Protein AF-A0A8T3QHY0-F1 (afdb_monomer)

Foldseek 3Di:
DDDDDDDDDDDDDDDDDDDDDDDDDDPPDDPDPPPPPPPPPPAAEEEDDPDFDPDDDDAAWFDWFDWAADPQQFKIKTKGWDWADDDLPDLRHWHWDKGWDDDDQEIEITIGTDDDPSSVPPDPDDDHDPDIGMHMYIHGHPDRHPHFWYAYPVGAIWGNDDDPFDWDQPDAPPQKDFADWDWDPTGPQTKIKTKIFRDDDDPPDDSDAPRIKMKIKTADDDPPVVVVVVVVLVVLVWDWDWDDAPRDTWTWTARPVRQKTWTWDDDPRITMIMIDGNVHDDPVSSRVRRNSTGTDDD

Structure (mmCIF, N/CA/C/O backbone):
data_AF-A0A8T3QHY0-F1
#
_entry.id   AF-A0A8T3QHY0-F1
#
loop_
_atom_site.group_PDB
_atom_site.id
_atom_site.type_symbol
_atom_site.label_atom_id
_atom_site.label_alt_id
_atom_site.label_comp_id
_atom_site.label_asym_id
_atom_site.label_entity_id
_atom_site.label_seq_id
_atom_site.pdbx_PDB_ins_code
_atom_site.Cartn_x
_atom_site.Cartn_y
_atom_site.Cartn_z
_atom_site.occupancy
_atom_site.B_iso_or_equiv
_atom_site.auth_seq_id
_atom_site.auth_comp_id
_atom_site.auth_asym_id
_atom_site.auth_atom_id
_atom_site.pdbx_PDB_model_num
ATOM 1 N N . MET A 1 1 ? 12.527 38.164 41.831 1.00 41.81 1 MET A N 1
ATOM 2 C CA . MET A 1 1 ? 13.924 37.917 41.422 1.00 41.81 1 MET A CA 1
ATOM 3 C C . MET A 1 1 ? 13.996 38.177 39.924 1.00 41.81 1 MET A C 1
ATOM 5 O O . MET A 1 1 ? 13.407 37.430 39.161 1.00 41.81 1 MET A O 1
ATOM 9 N N . ARG A 1 2 ? 14.523 39.343 39.533 1.00 33.50 2 ARG A N 1
ATOM 10 C CA . ARG A 1 2 ? 14.579 39.838 38.148 1.00 33.50 2 ARG A CA 1
ATOM 11 C C . ARG A 1 2 ? 16.000 39.628 37.631 1.00 33.50 2 ARG A C 1
ATOM 13 O O . ARG A 1 2 ? 16.928 40.019 38.332 1.00 33.50 2 ARG A O 1
ATOM 20 N N . ILE A 1 3 ? 16.159 39.079 36.430 1.00 38.03 3 ILE A N 1
ATOM 21 C CA . ILE A 1 3 ? 17.421 39.140 35.684 1.00 38.03 3 ILE A CA 1
ATOM 22 C C . ILE A 1 3 ? 17.138 39.894 34.386 1.00 38.03 3 ILE A C 1
ATOM 24 O O . ILE A 1 3 ? 16.298 39.496 33.585 1.00 38.03 3 ILE A O 1
ATOM 28 N N . ILE A 1 4 ? 17.807 41.037 34.266 1.00 37.34 4 ILE A N 1
ATOM 29 C CA . ILE A 1 4 ? 17.879 41.924 33.107 1.00 37.34 4 ILE A CA 1
ATOM 30 C C . ILE A 1 4 ? 19.159 41.535 32.364 1.00 37.34 4 ILE A C 1
ATOM 32 O O . ILE A 1 4 ? 20.204 41.424 33.002 1.00 37.34 4 ILE A O 1
ATOM 36 N N . VAL A 1 5 ? 19.104 41.378 31.042 1.00 41.38 5 VAL A N 1
ATOM 37 C CA . VAL A 1 5 ? 20.306 41.359 30.197 1.00 41.38 5 VAL A CA 1
ATOM 38 C C . VAL A 1 5 ? 20.149 42.430 29.123 1.00 41.38 5 VAL A C 1
ATOM 40 O O . VAL A 1 5 ? 19.326 42.316 28.220 1.00 41.38 5 VAL A O 1
ATOM 43 N N . GLN A 1 6 ? 20.927 43.502 29.282 1.00 42.09 6 GLN A N 1
ATOM 44 C CA . GLN A 1 6 ? 21.217 44.516 28.272 1.00 42.09 6 GLN A CA 1
ATOM 45 C C . GLN A 1 6 ? 22.369 44.019 27.396 1.00 42.09 6 GLN A C 1
ATOM 47 O O . GLN A 1 6 ? 23.382 43.576 27.930 1.00 42.09 6 GLN A O 1
ATOM 52 N N . PHE A 1 7 ? 22.272 44.204 26.080 1.00 38.53 7 PHE A N 1
ATOM 53 C CA . PHE A 1 7 ? 23.454 44.348 25.233 1.00 38.53 7 PHE A CA 1
ATOM 54 C C . PHE A 1 7 ? 23.308 45.586 24.353 1.00 38.53 7 PHE A C 1
ATOM 56 O O . PHE A 1 7 ? 22.331 45.754 23.628 1.00 38.53 7 PHE A O 1
ATOM 63 N N . ALA A 1 8 ? 24.301 46.461 24.485 1.00 43.25 8 ALA A N 1
ATOM 64 C CA . ALA A 1 8 ? 24.520 47.666 23.712 1.00 43.25 8 ALA A CA 1
ATOM 65 C C . ALA A 1 8 ? 25.708 47.439 22.769 1.00 43.25 8 ALA A C 1
ATOM 67 O O . ALA A 1 8 ? 26.754 46.977 23.213 1.00 43.25 8 ALA A O 1
ATOM 68 N N . LEU A 1 9 ? 25.566 47.825 21.505 1.00 41.44 9 LEU A N 1
ATOM 69 C CA . LEU A 1 9 ? 26.644 48.176 20.574 1.00 41.44 9 LEU A CA 1
ATOM 70 C C . LEU A 1 9 ? 26.001 49.182 19.603 1.00 41.44 9 LEU A C 1
ATOM 72 O O . LEU A 1 9 ? 24.932 48.911 19.074 1.00 41.44 9 LEU A O 1
ATOM 76 N N . GLY A 1 10 ? 26.491 50.396 19.379 1.00 32.66 10 GLY A N 1
ATOM 77 C CA . GLY A 1 10 ? 27.865 50.881 19.436 1.00 32.66 10 GLY A CA 1
ATOM 78 C C . GLY A 1 10 ? 28.193 51.417 18.043 1.00 32.66 10 GLY A C 1
ATOM 79 O O . GLY A 1 10 ? 28.722 50.686 17.216 1.00 32.66 10 GLY A O 1
ATOM 80 N N . ALA A 1 11 ? 27.797 52.660 17.762 1.00 45.06 11 ALA A N 1
ATOM 81 C CA . ALA A 1 11 ? 28.110 53.355 16.517 1.00 45.06 11 ALA A CA 1
ATOM 82 C C . ALA A 1 11 ? 29.439 54.109 16.650 1.00 45.06 11 ALA A C 1
ATOM 84 O O . ALA A 1 11 ? 29.660 54.779 17.658 1.00 45.06 11 ALA A O 1
ATOM 85 N N . LEU A 1 12 ? 30.275 54.072 15.610 1.00 37.50 12 LEU A N 1
ATOM 86 C CA . LEU A 1 12 ? 31.264 55.114 15.337 1.00 37.50 12 LEU A CA 1
ATOM 87 C C . LEU A 1 12 ? 31.624 55.124 13.848 1.00 37.50 12 LEU A C 1
ATOM 89 O O . LEU A 1 12 ? 31.827 54.087 13.223 1.00 37.50 12 LEU A O 1
ATOM 93 N N . ALA A 1 13 ? 31.622 56.337 13.306 1.00 44.06 13 ALA A N 1
ATOM 94 C CA . ALA A 1 13 ? 31.806 56.700 11.910 1.00 44.06 13 ALA A CA 1
ATOM 95 C C . ALA A 1 13 ? 33.208 57.294 11.660 1.00 44.06 13 ALA A C 1
ATOM 97 O O . ALA A 1 13 ? 33.961 57.505 12.609 1.00 44.06 13 ALA A O 1
ATOM 98 N N . ALA A 1 14 ? 33.429 57.683 10.393 1.00 40.69 14 ALA A N 1
ATOM 99 C CA . ALA A 1 14 ? 34.522 58.486 9.810 1.00 40.69 14 ALA A CA 1
ATOM 100 C C . ALA A 1 14 ? 35.673 57.658 9.193 1.00 40.69 14 ALA A C 1
ATOM 102 O O . ALA A 1 14 ? 36.094 56.666 9.767 1.00 40.69 14 ALA A O 1
ATOM 103 N N . ALA A 1 15 ? 36.258 57.988 8.036 1.00 39.00 15 ALA A N 1
ATOM 104 C CA . ALA A 1 15 ? 36.056 59.066 7.064 1.00 39.00 15 ALA A CA 1
ATOM 105 C C . ALA A 1 15 ? 36.681 58.666 5.705 1.00 39.00 15 ALA A C 1
ATOM 107 O O . ALA A 1 15 ? 37.466 57.725 5.615 1.00 39.00 15 ALA A O 1
ATOM 108 N N . ALA A 1 16 ? 36.305 59.413 4.665 1.00 43.50 16 ALA A N 1
ATOM 109 C CA . ALA A 1 16 ? 36.733 59.333 3.266 1.00 43.50 16 ALA A CA 1
ATOM 110 C C . ALA A 1 16 ? 38.210 59.711 3.011 1.00 43.50 16 ALA A C 1
ATOM 112 O O . ALA A 1 16 ? 38.820 60.323 3.883 1.00 43.50 16 ALA A O 1
ATOM 113 N N . ILE A 1 17 ? 38.716 59.454 1.781 1.00 45.34 17 ILE A N 1
ATOM 114 C CA . ILE A 1 17 ? 39.342 60.450 0.861 1.00 45.34 17 ILE A CA 1
ATOM 115 C C . ILE A 1 17 ? 39.941 59.797 -0.428 1.00 45.34 17 ILE A C 1
ATOM 117 O O . ILE A 1 17 ? 40.816 58.946 -0.337 1.00 45.34 17 ILE A O 1
ATOM 121 N N . THR A 1 18 ? 39.463 60.279 -1.602 1.00 41.78 18 THR A N 1
ATOM 122 C CA . THR A 1 18 ? 40.097 60.492 -2.954 1.00 41.78 18 THR A CA 1
ATOM 123 C C . THR A 1 18 ? 40.795 59.354 -3.729 1.00 41.78 18 THR A C 1
ATOM 125 O O . THR A 1 18 ? 41.345 58.452 -3.129 1.00 41.78 18 THR A O 1
ATOM 128 N N . ALA A 1 19 ? 40.996 59.366 -5.058 1.00 39.19 19 ALA A N 1
ATOM 129 C CA . ALA A 1 19 ? 40.440 60.033 -6.249 1.00 39.19 19 ALA A CA 1
ATOM 130 C C . ALA A 1 19 ? 41.169 59.460 -7.502 1.00 39.19 19 ALA A C 1
ATOM 132 O O . ALA A 1 19 ? 42.376 59.260 -7.459 1.00 39.19 19 ALA A O 1
ATOM 133 N N . LEU A 1 20 ? 40.410 59.264 -8.591 1.00 43.41 20 LEU A N 1
ATOM 134 C CA . LEU A 1 20 ? 40.720 59.418 -10.035 1.00 43.41 20 LEU A CA 1
ATOM 135 C C . LEU A 1 20 ? 42.005 58.841 -10.688 1.00 43.41 20 LEU A C 1
ATOM 137 O O . LEU A 1 20 ? 43.087 59.389 -10.515 1.00 43.41 20 LEU A O 1
ATOM 141 N N . ALA A 1 21 ? 41.807 57.875 -11.606 1.00 39.72 21 ALA A N 1
ATOM 142 C CA . ALA A 1 21 ? 42.376 57.727 -12.975 1.00 39.72 21 ALA A CA 1
ATOM 143 C C . ALA A 1 21 ? 42.246 56.244 -13.407 1.00 39.72 21 ALA A C 1
ATOM 145 O O . ALA A 1 21 ? 42.527 55.371 -12.603 1.00 39.72 21 ALA A O 1
ATOM 146 N N . GLY A 1 22 ? 41.857 55.805 -14.603 1.00 34.03 22 GLY A N 1
ATOM 147 C CA . GLY A 1 22 ? 41.429 56.414 -15.852 1.00 34.03 22 GLY A CA 1
ATOM 148 C C . GLY A 1 22 ? 41.030 55.287 -16.830 1.00 34.03 22 GLY A C 1
ATOM 149 O O . GLY A 1 22 ? 41.536 54.177 -16.734 1.00 34.03 22 GLY A O 1
ATOM 150 N N . CYS A 1 23 ? 40.132 55.625 -17.756 1.00 39.09 23 CYS A N 1
ATOM 151 C CA . CYS A 1 23 ? 39.893 55.034 -19.080 1.00 39.09 23 CYS A CA 1
ATOM 152 C C . CYS A 1 23 ? 39.459 53.556 -19.261 1.00 39.09 23 CYS A C 1
ATOM 154 O O . CYS A 1 23 ? 40.154 52.610 -18.917 1.00 39.09 23 CYS A O 1
ATOM 156 N N . ALA A 1 24 ? 38.356 53.439 -20.018 1.00 42.44 24 ALA A N 1
ATOM 157 C CA . ALA A 1 24 ? 37.823 52.281 -20.744 1.00 42.44 24 ALA A CA 1
ATOM 158 C C . ALA A 1 24 ? 37.073 51.214 -19.928 1.00 42.44 24 ALA A C 1
ATOM 160 O O . ALA A 1 24 ? 37.490 50.065 -19.832 1.00 42.44 24 ALA A O 1
ATOM 161 N N . TYR A 1 25 ? 35.880 51.574 -19.443 1.00 39.00 25 TYR A N 1
ATOM 162 C CA . TYR A 1 25 ? 34.839 50.582 -19.178 1.00 39.00 25 TYR A CA 1
ATOM 163 C C . TYR A 1 25 ? 33.978 50.446 -20.437 1.00 39.00 25 TYR A C 1
ATOM 165 O O . TYR A 1 25 ? 33.116 51.278 -20.723 1.00 39.00 25 TYR A O 1
ATOM 173 N N . THR A 1 26 ? 34.254 49.414 -21.228 1.00 41.12 26 THR A N 1
ATOM 174 C CA . THR A 1 26 ? 33.289 48.845 -22.170 1.00 41.12 26 THR A CA 1
ATOM 175 C C . THR A 1 26 ? 32.001 48.593 -21.394 1.00 41.12 26 THR A C 1
ATOM 177 O O . THR A 1 26 ? 32.023 47.867 -20.401 1.00 41.12 26 THR A O 1
ATOM 180 N N . GLN A 1 27 ? 30.888 49.203 -21.807 1.00 40.62 27 GLN A N 1
ATOM 181 C CA . GLN A 1 27 ? 29.570 48.812 -21.316 1.00 40.62 27 GLN A CA 1
ATOM 182 C C . GLN A 1 27 ? 29.334 47.359 -21.737 1.00 40.62 27 GLN A C 1
ATOM 184 O O . GLN A 1 27 ? 28.867 47.086 -22.839 1.00 40.62 27 GLN A O 1
ATOM 189 N N . ALA A 1 28 ? 29.697 46.423 -20.863 1.00 40.78 28 ALA A N 1
ATOM 190 C CA . ALA A 1 28 ? 29.101 45.108 -20.873 1.00 40.78 28 ALA A CA 1
ATOM 191 C C . ALA A 1 28 ? 27.629 45.335 -20.537 1.00 40.78 28 ALA A C 1
ATOM 193 O O . ALA A 1 28 ? 27.278 45.743 -19.428 1.00 40.78 28 ALA A O 1
ATOM 194 N N . THR A 1 29 ? 26.780 45.150 -21.540 1.00 43.44 29 THR A N 1
ATOM 195 C CA . THR A 1 29 ? 25.358 44.907 -21.344 1.00 43.44 29 THR A CA 1
ATOM 196 C C . THR A 1 29 ? 25.239 43.886 -20.211 1.00 43.44 29 THR A C 1
ATOM 198 O O . THR A 1 29 ? 25.927 42.861 -20.274 1.00 43.44 29 THR A O 1
ATOM 201 N N . PRO A 1 30 ? 24.451 44.149 -19.150 1.00 43.78 30 PRO A N 1
ATOM 202 C CA . PRO A 1 30 ? 24.191 43.114 -18.164 1.00 43.78 30 PRO A CA 1
ATOM 203 C C . PRO A 1 30 ? 23.683 41.889 -18.933 1.00 43.78 30 PRO A C 1
ATOM 205 O O . PRO A 1 30 ? 22.873 42.068 -19.852 1.00 43.78 30 PRO A O 1
ATOM 208 N N . PRO A 1 31 ? 24.194 40.677 -18.650 1.00 44.12 31 PRO A N 1
ATOM 209 C CA . PRO A 1 31 ? 23.622 39.483 -19.238 1.00 44.12 31 PRO A CA 1
ATOM 210 C C . PRO A 1 31 ? 22.130 39.537 -18.933 1.00 44.12 31 PRO A C 1
ATOM 212 O O . PRO A 1 31 ? 21.734 39.637 -17.772 1.00 44.12 31 PRO A O 1
ATOM 215 N N . VAL A 1 32 ? 21.330 39.583 -20.002 1.00 41.06 32 VAL A N 1
ATOM 216 C CA . VAL A 1 32 ? 19.888 39.369 -19.945 1.00 41.06 32 VAL A CA 1
ATOM 217 C C . VAL A 1 32 ? 19.709 38.160 -19.052 1.00 41.06 32 VAL A C 1
ATOM 219 O O . VAL A 1 32 ? 20.321 37.127 -19.341 1.00 41.06 32 VAL A O 1
ATOM 222 N N . ASP A 1 33 ? 18.964 38.338 -17.957 1.00 37.69 33 ASP A N 1
ATOM 223 C CA . ASP A 1 33 ? 18.560 37.267 -17.060 1.00 37.69 33 ASP A CA 1
ATOM 224 C C . ASP A 1 33 ? 18.290 36.043 -17.921 1.00 37.69 33 ASP A C 1
ATOM 226 O O . ASP A 1 33 ? 17.357 36.027 -18.733 1.00 37.69 33 ASP A O 1
ATOM 230 N N . ALA A 1 34 ? 19.168 35.046 -17.802 1.00 45.31 34 ALA A N 1
ATOM 231 C CA . ALA A 1 34 ? 18.867 33.720 -18.276 1.00 45.31 34 ALA A CA 1
ATOM 232 C C . ALA A 1 34 ? 17.696 33.305 -17.402 1.00 45.31 34 ALA A C 1
ATOM 234 O O . ALA A 1 34 ? 17.888 32.789 -16.299 1.00 45.31 34 ALA A O 1
ATOM 235 N N . ALA A 1 35 ? 16.489 33.637 -17.875 1.00 43.78 35 ALA A N 1
ATOM 236 C CA . ALA A 1 35 ? 15.247 33.074 -17.420 1.00 43.78 35 ALA A CA 1
ATOM 237 C C . ALA A 1 35 ? 15.580 31.611 -17.218 1.00 43.78 35 ALA A C 1
ATOM 239 O O . ALA A 1 35 ? 15.947 30.913 -18.168 1.00 43.78 35 ALA A O 1
ATOM 240 N N . THR A 1 36 ? 15.624 31.206 -15.951 1.00 38.62 36 THR A N 1
ATOM 241 C CA . THR A 1 36 ? 15.835 29.822 -15.593 1.00 38.62 36 THR A CA 1
ATOM 242 C C . THR A 1 36 ? 14.593 29.164 -16.143 1.00 38.62 36 THR A C 1
ATOM 244 O O . THR A 1 36 ? 13.536 29.197 -15.521 1.00 38.62 36 THR A O 1
ATOM 247 N N . ALA A 1 37 ? 14.674 28.726 -17.397 1.00 35.59 37 ALA A N 1
ATOM 248 C CA . ALA A 1 37 ? 13.641 27.960 -18.030 1.00 35.59 37 ALA A CA 1
ATOM 249 C C . ALA A 1 37 ? 13.635 26.688 -17.202 1.00 35.59 37 ALA A C 1
ATOM 251 O O . ALA A 1 37 ? 14.469 25.800 -17.394 1.00 35.59 37 ALA A O 1
ATOM 252 N N . ILE A 1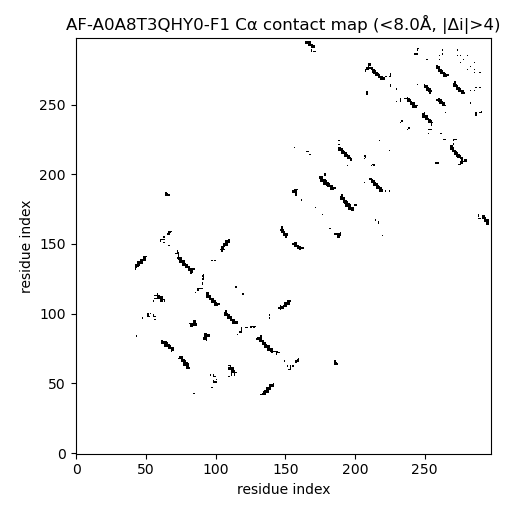 38 ? 12.757 26.665 -16.199 1.00 35.00 38 ILE A N 1
ATOM 253 C CA . ILE A 1 38 ? 12.336 25.451 -15.535 1.00 35.00 38 ILE A CA 1
ATOM 254 C C . ILE A 1 38 ? 11.739 24.651 -16.680 1.00 35.00 38 ILE A C 1
ATOM 256 O O . ILE A 1 38 ? 10.587 24.828 -17.067 1.00 35.00 38 ILE A O 1
ATOM 260 N N . THR A 1 39 ? 12.591 23.862 -17.323 1.00 39.56 39 THR A N 1
ATOM 261 C CA . THR A 1 39 ? 12.159 22.885 -18.296 1.00 39.56 39 THR A CA 1
ATOM 262 C C . THR A 1 39 ? 11.464 21.859 -17.433 1.00 39.56 39 THR A C 1
ATOM 264 O O . THR A 1 39 ? 12.116 21.026 -16.806 1.00 39.56 39 THR A O 1
ATOM 267 N N . ILE A 1 40 ? 10.148 22.007 -17.301 1.00 41.53 40 ILE A N 1
ATOM 268 C CA . ILE A 1 40 ? 9.295 20.985 -16.718 1.00 41.53 40 ILE A CA 1
ATOM 269 C C . ILE A 1 40 ? 9.424 19.807 -17.679 1.00 41.53 40 ILE A C 1
ATOM 271 O O . ILE A 1 40 ? 8.767 19.759 -18.718 1.00 41.53 40 ILE A O 1
ATOM 275 N N . ARG A 1 41 ? 10.382 18.918 -17.402 1.00 54.56 41 ARG A N 1
ATOM 276 C CA . ARG A 1 41 ? 10.541 17.683 -18.159 1.00 54.56 41 ARG A CA 1
ATOM 277 C C . ARG A 1 41 ? 9.373 16.803 -17.749 1.00 54.56 41 ARG A C 1
ATOM 279 O O . ARG A 1 41 ? 9.270 16.402 -16.593 1.00 54.56 41 ARG A O 1
ATOM 286 N N . LEU A 1 42 ? 8.448 16.631 -18.688 1.00 54.50 42 LEU A N 1
ATOM 287 C CA . LEU A 1 42 ? 7.280 15.776 -18.531 1.00 54.50 42 LEU A CA 1
ATOM 288 C C . LEU A 1 42 ? 7.736 14.365 -18.122 1.00 54.50 42 LEU A C 1
ATOM 290 O O . LEU A 1 42 ? 8.810 13.941 -18.561 1.00 54.50 42 LEU A O 1
ATOM 294 N N . PRO A 1 43 ? 6.949 13.643 -17.305 1.00 66.50 43 PRO A N 1
ATOM 295 C CA . PRO A 1 43 ? 7.245 12.251 -16.990 1.00 66.50 43 PRO A CA 1
ATOM 296 C C . PRO A 1 43 ? 7.413 11.455 -18.286 1.00 66.50 43 PRO A C 1
ATOM 298 O O . PRO A 1 43 ? 6.578 11.543 -19.195 1.00 66.50 43 PRO A O 1
ATOM 301 N N . LEU A 1 44 ? 8.511 10.704 -18.393 1.00 84.50 44 LEU A N 1
ATOM 302 C CA . LEU A 1 44 ? 8.774 9.906 -19.585 1.00 84.50 44 LEU A CA 1
ATOM 303 C C . LEU A 1 44 ? 7.791 8.735 -19.601 1.00 84.50 44 LEU A C 1
ATOM 305 O O . LEU A 1 44 ? 7.813 7.883 -18.715 1.00 84.50 44 LEU A O 1
ATOM 309 N N . THR A 1 45 ? 6.910 8.723 -20.600 1.00 92.56 45 THR A N 1
ATOM 310 C CA . THR A 1 45 ? 5.897 7.680 -20.773 1.00 92.56 45 THR A CA 1
ATOM 311 C C . THR A 1 45 ? 6.288 6.767 -21.927 1.00 92.56 45 THR A C 1
ATOM 313 O O . THR A 1 45 ? 6.524 7.249 -23.036 1.00 92.56 45 THR A O 1
ATOM 316 N N . GLN A 1 46 ? 6.362 5.460 -21.682 1.00 94.62 46 GLN A N 1
ATOM 317 C CA . GLN A 1 46 ? 6.739 4.455 -22.684 1.00 94.62 46 GLN A CA 1
ATOM 318 C C . GLN A 1 46 ? 5.822 3.229 -22.604 1.00 94.62 46 GLN A C 1
ATOM 320 O O . GLN A 1 46 ? 5.198 2.975 -21.575 1.00 94.62 46 GLN A O 1
ATOM 325 N N . ALA A 1 47 ? 5.732 2.467 -23.694 1.00 95.75 47 ALA A N 1
ATOM 326 C CA . ALA A 1 47 ? 4.935 1.245 -23.774 1.00 95.75 47 ALA A CA 1
ATOM 327 C C . ALA A 1 47 ? 5.795 0.069 -24.254 1.00 95.75 47 ALA A C 1
ATOM 329 O O . ALA A 1 47 ? 6.640 0.242 -25.132 1.00 95.75 47 ALA A O 1
ATOM 330 N N . PHE A 1 48 ? 5.571 -1.115 -23.682 1.00 96.62 48 PHE A N 1
ATOM 331 C CA . PHE A 1 48 ? 6.364 -2.324 -23.918 1.00 96.62 48 PHE A CA 1
ATOM 332 C C . PHE A 1 48 ? 5.478 -3.571 -23.981 1.00 96.62 48 PHE A C 1
ATOM 334 O O . PHE A 1 48 ? 4.362 -3.567 -23.462 1.00 96.62 48 PHE A O 1
ATOM 341 N N . GLY A 1 49 ? 6.013 -4.657 -24.545 1.00 94.19 49 GLY A N 1
ATOM 342 C CA . GLY A 1 49 ? 5.336 -5.950 -24.637 1.00 94.19 49 GLY A CA 1
ATOM 343 C C . GLY A 1 49 ? 4.503 -6.131 -25.916 1.00 94.19 49 GLY A C 1
ATOM 344 O O . GLY A 1 49 ? 4.564 -5.297 -26.823 1.00 94.19 49 GLY A O 1
ATOM 345 N N . PRO A 1 50 ? 3.734 -7.232 -26.013 1.00 93.31 50 PRO A N 1
ATOM 346 C CA . PRO A 1 50 ? 3.558 -8.258 -24.979 1.00 93.31 50 PRO A CA 1
ATOM 347 C C . PRO A 1 50 ? 4.703 -9.276 -24.900 1.00 93.31 50 PRO A C 1
ATOM 349 O O . PRO A 1 50 ? 4.750 -10.070 -23.965 1.00 93.31 50 PRO A O 1
ATOM 352 N N . ASP A 1 51 ? 5.625 -9.263 -25.860 1.00 95.00 51 ASP A N 1
ATOM 353 C CA . ASP A 1 51 ? 6.729 -10.217 -25.900 1.00 95.00 51 ASP A CA 1
ATOM 354 C C . ASP A 1 51 ? 7.870 -9.758 -24.982 1.00 95.00 51 ASP A C 1
ATOM 356 O O . ASP A 1 51 ? 8.570 -8.784 -25.268 1.00 95.00 51 ASP A O 1
ATOM 360 N N . TYR A 1 52 ? 8.056 -10.474 -23.873 1.00 94.12 52 TYR A N 1
ATOM 361 C CA . TYR A 1 52 ? 9.142 -10.252 -22.916 1.00 94.12 52 TYR A CA 1
ATOM 362 C C . TYR A 1 52 ? 10.168 -11.389 -22.987 1.00 94.12 52 TYR A C 1
ATOM 364 O O . TYR A 1 52 ? 9.801 -12.540 -23.248 1.00 94.12 52 TYR A O 1
ATOM 372 N N . PRO A 1 53 ? 11.461 -11.108 -22.746 1.00 91.81 53 PRO A N 1
ATOM 373 C CA . PRO A 1 53 ? 12.470 -12.156 -22.697 1.00 91.81 53 PRO A CA 1
ATOM 374 C C . PRO A 1 53 ? 12.229 -13.090 -21.503 1.00 91.81 53 PRO A C 1
ATOM 376 O O . PRO A 1 53 ? 11.761 -12.674 -20.446 1.00 91.81 53 PRO A O 1
ATOM 379 N N . ALA A 1 54 ? 12.598 -14.364 -21.650 1.00 90.69 54 ALA A N 1
ATOM 380 C CA . ALA A 1 54 ? 12.414 -15.369 -20.596 1.00 90.69 54 ALA A CA 1
ATOM 381 C C . ALA A 1 54 ? 13.258 -15.102 -19.335 1.00 90.69 54 ALA A C 1
ATOM 383 O O . ALA A 1 54 ? 12.952 -15.618 -18.263 1.00 90.69 54 ALA A O 1
ATOM 384 N N . VAL A 1 55 ? 14.326 -14.314 -19.469 1.00 90.88 55 VAL A N 1
ATOM 385 C CA . VAL A 1 55 ? 15.242 -13.940 -18.390 1.00 90.88 55 VAL A CA 1
ATOM 386 C C . VAL A 1 55 ? 15.245 -12.420 -18.277 1.00 90.88 55 VAL A C 1
ATOM 388 O O . VAL A 1 55 ? 15.237 -11.728 -19.298 1.00 90.88 55 VAL A O 1
ATOM 391 N N . ALA A 1 56 ? 15.248 -11.913 -17.044 1.00 88.38 56 ALA A N 1
ATOM 392 C CA . ALA A 1 56 ? 15.352 -10.484 -16.785 1.00 88.38 56 ALA A CA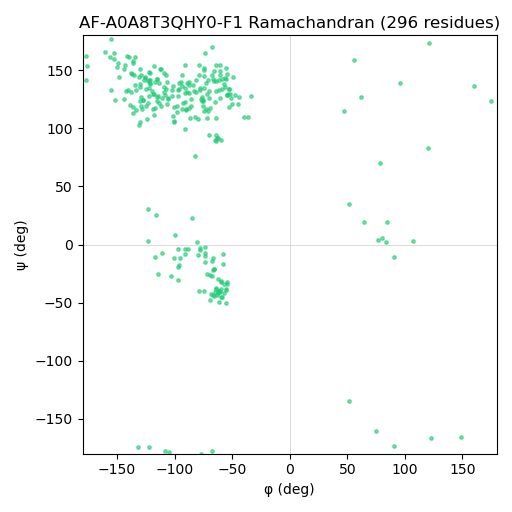 1
ATOM 393 C C . ALA A 1 56 ? 16.658 -9.910 -17.375 1.00 88.38 56 ALA A C 1
ATOM 395 O O . ALA A 1 56 ? 17.686 -10.589 -17.330 1.00 88.38 56 ALA A O 1
ATOM 396 N N . PRO A 1 57 ? 16.643 -8.681 -17.925 1.00 88.06 57 PRO A N 1
ATOM 397 C CA . PRO A 1 57 ? 17.848 -8.016 -18.401 1.00 88.06 57 PRO A CA 1
ATOM 398 C C . PRO A 1 57 ? 18.912 -7.894 -17.306 1.00 88.06 57 PRO A C 1
ATOM 400 O O . PRO A 1 57 ? 18.595 -7.606 -16.150 1.00 88.06 57 PRO A O 1
ATOM 403 N N . ASP A 1 58 ? 20.179 -8.033 -17.694 1.00 86.62 58 ASP A N 1
ATOM 404 C CA . ASP A 1 58 ? 21.302 -7.697 -16.823 1.00 86.62 58 ASP A CA 1
ATOM 405 C C . ASP A 1 58 ? 21.332 -6.186 -16.554 1.00 86.62 58 ASP A C 1
ATOM 407 O O . ASP A 1 58 ? 21.121 -5.369 -17.453 1.00 86.62 58 ASP A O 1
ATOM 411 N N . GLY A 1 59 ? 21.649 -5.793 -15.322 1.00 87.94 59 GLY A N 1
ATOM 412 C CA . GLY A 1 59 ? 21.805 -4.388 -14.955 1.00 87.94 59 GLY A CA 1
ATOM 413 C C . GLY A 1 59 ? 21.416 -4.108 -13.513 1.00 87.94 59 GLY A C 1
ATOM 414 O O . GLY A 1 59 ? 21.301 -5.016 -12.689 1.00 87.94 59 GLY A O 1
ATOM 415 N N . ARG A 1 60 ? 21.239 -2.822 -13.193 1.00 91.50 60 ARG A N 1
ATOM 416 C CA . ARG A 1 60 ? 20.784 -2.406 -11.862 1.00 91.50 60 ARG A CA 1
ATOM 417 C C . ARG A 1 60 ? 19.261 -2.265 -11.877 1.00 91.50 60 ARG A C 1
ATOM 419 O O . ARG A 1 60 ? 18.773 -1.385 -12.592 1.00 91.50 60 ARG A O 1
ATOM 426 N N . PRO A 1 61 ? 18.515 -3.065 -11.098 1.00 94.31 61 PRO A N 1
ATOM 427 C CA . PRO A 1 61 ? 17.077 -2.891 -11.003 1.00 94.31 61 PRO A CA 1
ATOM 428 C C . PRO A 1 61 ? 16.751 -1.571 -10.293 1.00 94.31 61 PRO A C 1
ATOM 430 O O . PRO A 1 61 ? 17.491 -1.110 -9.417 1.00 94.31 61 PRO A O 1
ATOM 433 N N . VAL A 1 62 ? 15.657 -0.946 -10.709 1.00 94.94 62 VAL A N 1
ATOM 434 C CA . VAL A 1 62 ? 15.102 0.269 -10.118 1.00 94.94 62 VAL A CA 1
ATOM 435 C C . VAL A 1 62 ? 13.822 -0.105 -9.397 1.00 94.94 62 VAL A C 1
ATOM 437 O O . VAL A 1 62 ? 13.015 -0.864 -9.926 1.00 94.94 62 VAL A O 1
ATOM 440 N N . ARG A 1 63 ? 13.656 0.433 -8.188 1.00 93.81 63 ARG A N 1
ATOM 441 C CA . ARG A 1 63 ? 12.458 0.211 -7.387 1.00 93.81 63 ARG A CA 1
ATOM 442 C C . ARG A 1 63 ? 11.246 0.804 -8.097 1.00 93.81 63 ARG A C 1
ATOM 444 O O . ARG A 1 63 ? 11.281 1.961 -8.514 1.00 93.81 63 ARG A O 1
ATOM 451 N N . ILE A 1 64 ? 10.183 0.023 -8.192 1.00 93.81 64 ILE A N 1
ATOM 452 C CA . ILE A 1 64 ? 8.874 0.481 -8.637 1.00 93.81 64 ILE A CA 1
ATOM 453 C C . ILE A 1 64 ? 8.215 1.213 -7.467 1.00 93.81 64 ILE A C 1
ATOM 455 O O . ILE A 1 64 ? 8.259 0.762 -6.327 1.00 93.81 64 ILE A O 1
ATOM 459 N N . ASP A 1 65 ? 7.621 2.368 -7.737 1.00 90.62 65 ASP A N 1
ATOM 460 C CA . ASP A 1 65 ? 6.916 3.158 -6.728 1.00 90.62 65 ASP A CA 1
ATOM 461 C C . ASP A 1 65 ? 5.406 2.884 -6.763 1.00 90.62 65 ASP A C 1
ATOM 463 O O . ASP A 1 65 ? 4.744 2.929 -5.729 1.00 90.62 65 ASP A O 1
ATOM 467 N N . ARG A 1 66 ? 4.858 2.558 -7.942 1.00 90.69 66 ARG A N 1
ATOM 468 C CA . ARG A 1 66 ? 3.431 2.269 -8.144 1.00 90.69 66 ARG A CA 1
ATOM 469 C C . ARG A 1 66 ? 3.226 1.245 -9.251 1.00 90.69 66 ARG A C 1
ATOM 471 O O . ARG A 1 66 ? 3.915 1.298 -10.268 1.00 90.69 66 ARG A O 1
ATOM 478 N N . ALA A 1 67 ? 2.234 0.377 -9.081 1.00 92.81 67 ALA A N 1
ATOM 479 C CA . ALA A 1 67 ? 1.793 -0.577 -10.091 1.00 92.81 67 ALA A CA 1
ATOM 480 C C . ALA A 1 67 ? 0.259 -0.631 -10.132 1.00 92.81 67 ALA A C 1
ATOM 482 O O . ALA A 1 67 ? -0.382 -0.755 -9.092 1.00 92.81 67 ALA A O 1
ATOM 483 N N . GLU A 1 68 ? -0.324 -0.536 -11.325 1.00 92.69 68 GLU A N 1
ATOM 484 C CA . GLU A 1 68 ? -1.774 -0.528 -11.539 1.00 92.69 68 GLU A CA 1
ATOM 485 C C . GLU A 1 68 ? -2.146 -1.335 -12.769 1.00 92.69 68 GLU A C 1
ATOM 487 O O . GLU A 1 68 ? -1.559 -1.156 -13.835 1.00 92.69 68 GLU A O 1
ATOM 492 N N . LEU A 1 69 ? -3.152 -2.193 -12.651 1.00 94.31 69 LEU A N 1
ATOM 493 C CA . LEU A 1 69 ? -3.663 -2.943 -13.787 1.00 94.31 69 LEU A CA 1
ATOM 494 C C . LEU A 1 69 ? -4.846 -2.209 -14.423 1.00 94.31 69 LEU A C 1
ATOM 496 O O . LEU A 1 69 ? -5.738 -1.711 -13.737 1.00 94.31 69 LEU A O 1
ATOM 500 N N . SER A 1 70 ? -4.866 -2.160 -15.750 1.00 94.62 70 SER A N 1
ATOM 501 C CA . SER A 1 70 ? -5.999 -1.650 -16.513 1.00 94.62 70 SER A CA 1
ATOM 502 C C . SER A 1 70 ? -7.270 -2.463 -16.249 1.00 94.62 70 SER A C 1
ATOM 504 O O . SER A 1 70 ? -7.230 -3.651 -15.932 1.00 94.62 70 SER A O 1
ATOM 506 N N . HIS A 1 71 ? -8.432 -1.834 -16.444 1.00 91.25 71 HIS A N 1
ATOM 507 C CA . HIS A 1 71 ? -9.736 -2.468 -16.215 1.00 91.25 71 HIS A CA 1
ATOM 508 C C . HIS A 1 71 ? -9.968 -3.727 -17.074 1.00 91.25 71 HIS A C 1
ATOM 510 O O . HIS A 1 71 ? -10.642 -4.661 -16.650 1.00 91.25 71 HIS A O 1
ATOM 516 N N . ASP A 1 72 ? -9.416 -3.771 -18.289 1.00 94.69 72 ASP A N 1
ATOM 517 C CA . ASP A 1 72 ? -9.471 -4.942 -19.175 1.00 94.69 72 ASP A CA 1
ATOM 518 C C . ASP A 1 72 ? -8.428 -6.021 -18.834 1.00 94.69 72 ASP A C 1
ATOM 520 O O . ASP A 1 72 ? -8.358 -7.046 -19.514 1.00 94.69 72 ASP A O 1
ATOM 524 N N . GLN A 1 73 ? -7.642 -5.797 -17.777 1.00 95.50 73 GLN A N 1
ATOM 525 C CA . GLN A 1 73 ? -6.630 -6.696 -17.232 1.00 95.50 73 GLN A CA 1
ATOM 526 C C . GLN A 1 73 ? -5.459 -6.976 -18.175 1.00 95.50 73 GLN A C 1
ATOM 528 O O . GLN A 1 73 ? -4.761 -7.973 -18.009 1.00 95.50 73 GLN A O 1
ATOM 533 N N . ARG A 1 74 ? -5.242 -6.128 -19.185 1.00 96.94 74 ARG A N 1
ATOM 534 C CA . ARG A 1 74 ? -4.261 -6.362 -20.258 1.00 96.94 74 ARG A CA 1
ATOM 535 C C . ARG A 1 74 ? -3.066 -5.427 -20.233 1.00 96.94 74 ARG A C 1
ATOM 537 O O . ARG A 1 74 ? -2.154 -5.605 -21.033 1.00 96.94 74 ARG A O 1
ATOM 544 N N . THR A 1 75 ? -3.054 -4.409 -19.385 1.00 97.62 75 THR A N 1
ATOM 545 C CA . THR A 1 75 ? -1.945 -3.458 -19.298 1.00 97.62 75 THR A CA 1
ATOM 546 C C . THR A 1 75 ? -1.614 -3.195 -17.845 1.00 97.62 75 THR A C 1
ATOM 548 O O . THR A 1 75 ? -2.436 -2.662 -17.106 1.00 97.62 75 THR A O 1
ATOM 551 N N . LEU A 1 76 ? -0.394 -3.539 -17.446 1.00 97.12 76 LEU A N 1
ATOM 552 C CA . LEU A 1 76 ? 0.156 -3.130 -16.165 1.00 97.12 76 LEU A CA 1
ATOM 553 C C . LEU A 1 76 ? 0.890 -1.799 -16.348 1.00 97.12 76 LEU A C 1
ATOM 555 O O . LEU A 1 76 ? 1.870 -1.717 -17.081 1.00 97.12 76 LEU A O 1
ATOM 559 N N . THR A 1 77 ? 0.421 -0.750 -15.688 1.00 96.94 77 THR A N 1
ATOM 560 C CA . THR A 1 77 ? 1.114 0.536 -15.616 1.00 96.94 77 THR A CA 1
ATOM 561 C C . THR A 1 77 ? 2.014 0.541 -14.393 1.00 96.94 77 THR A C 1
ATOM 563 O O . THR A 1 77 ? 1.529 0.360 -13.280 1.00 96.94 77 THR A O 1
ATOM 566 N N . VAL A 1 78 ? 3.310 0.768 -14.587 1.00 96.06 78 VAL A N 1
ATOM 567 C CA . VAL A 1 78 ? 4.279 0.918 -13.497 1.00 96.06 78 VAL A CA 1
ATOM 568 C C . VAL A 1 78 ? 4.880 2.314 -13.511 1.00 96.06 78 VAL A C 1
ATOM 570 O O . VAL A 1 78 ? 5.170 2.863 -14.574 1.00 96.06 78 VAL A O 1
ATOM 573 N N . GLN A 1 79 ? 5.061 2.900 -12.333 1.00 95.38 79 GLN A N 1
ATOM 574 C CA . GLN A 1 79 ? 5.719 4.193 -12.163 1.00 95.38 79 GLN A CA 1
ATOM 575 C C . GLN A 1 79 ? 6.924 4.029 -11.250 1.00 95.38 79 GLN A C 1
ATOM 577 O O . GLN A 1 79 ? 6.873 3.269 -10.283 1.00 95.38 79 GLN A O 1
ATOM 582 N N . PHE A 1 80 ? 8.001 4.736 -11.567 1.00 94.69 80 PHE A N 1
ATOM 583 C CA . PHE A 1 80 ? 9.242 4.691 -10.802 1.00 94.69 80 PHE A CA 1
ATOM 584 C C . PHE A 1 80 ? 10.019 6.001 -10.939 1.00 94.69 80 PHE A C 1
ATOM 586 O O . PHE A 1 80 ? 9.840 6.753 -11.905 1.00 94.69 80 PHE A O 1
ATOM 593 N N . VAL A 1 81 ? 10.919 6.256 -9.992 1.00 93.88 81 VAL A N 1
ATOM 594 C CA . VAL A 1 81 ? 11.909 7.333 -10.075 1.00 93.88 81 VAL A CA 1
ATOM 595 C C . VAL A 1 81 ? 13.270 6.774 -10.491 1.00 93.88 81 VAL A C 1
ATOM 597 O O . VAL A 1 81 ? 13.885 5.974 -9.789 1.00 93.88 81 VAL A O 1
ATOM 600 N N . GLY A 1 82 ? 13.762 7.232 -11.640 1.00 93.12 82 GLY A N 1
ATOM 601 C CA . GLY A 1 82 ? 15.065 6.873 -12.198 1.00 93.12 82 GLY A CA 1
ATOM 602 C C . GLY A 1 82 ? 15.959 8.091 -12.425 1.00 93.12 82 GLY A C 1
ATOM 603 O O . GLY A 1 82 ? 15.617 9.215 -12.080 1.00 93.12 82 GLY A O 1
ATOM 604 N N . GLY A 1 83 ? 17.117 7.873 -13.034 1.00 90.88 83 GLY A N 1
ATOM 605 C CA . GLY A 1 83 ? 17.883 8.917 -13.703 1.00 90.88 83 GLY A CA 1
ATOM 606 C C . GLY A 1 83 ? 17.171 9.441 -14.953 1.00 90.88 83 GLY A C 1
ATOM 607 O O . GLY A 1 83 ? 16.048 9.050 -15.285 1.00 90.88 83 GLY A O 1
ATOM 608 N N . GLU A 1 84 ? 17.832 10.365 -15.637 1.00 90.25 84 GLU A N 1
ATOM 609 C CA . GLU A 1 84 ? 17.289 11.003 -16.831 1.00 90.25 84 GLU A CA 1
ATOM 610 C C . GLU A 1 84 ? 17.079 9.986 -17.959 1.00 90.25 84 GLU A C 1
ATOM 612 O O . GLU A 1 84 ? 17.900 9.091 -18.141 1.00 90.25 84 GLU A O 1
ATOM 617 N N . GLY A 1 85 ? 15.983 10.114 -18.711 1.00 87.94 85 GLY A N 1
ATOM 618 C CA . GLY A 1 85 ? 15.703 9.233 -19.845 1.00 87.94 85 GLY A CA 1
ATOM 619 C C . GLY A 1 85 ? 16.786 9.310 -20.919 1.00 87.94 85 GLY A C 1
ATOM 620 O O . GLY A 1 85 ? 17.366 10.372 -21.141 1.00 87.94 85 GLY A O 1
ATOM 621 N N . TYR A 1 86 ? 17.046 8.178 -21.569 1.00 88.69 86 TYR A N 1
ATOM 622 C CA . TYR A 1 86 ? 18.150 7.990 -22.502 1.00 88.69 86 TYR A CA 1
ATOM 623 C C . TYR A 1 86 ? 18.306 9.110 -23.549 1.00 88.69 86 TYR A C 1
ATOM 625 O O . TYR A 1 86 ? 17.384 9.453 -24.291 1.00 88.69 86 TYR A O 1
ATOM 633 N N . LEU A 1 87 ? 19.531 9.626 -23.645 1.00 87.56 87 LEU A N 1
ATOM 634 C CA . LEU A 1 87 ? 20.004 10.581 -24.636 1.00 87.56 87 LEU A CA 1
ATOM 635 C C . LEU A 1 87 ? 21.409 10.167 -25.087 1.00 87.56 87 LEU A C 1
ATOM 637 O O . LEU A 1 87 ? 22.353 10.143 -24.297 1.00 87.56 87 LEU A O 1
ATOM 641 N N . ALA A 1 88 ? 21.576 9.899 -26.384 1.00 85.75 88 ALA A N 1
ATOM 642 C CA . ALA A 1 88 ? 22.836 9.408 -26.953 1.00 85.75 88 ALA A CA 1
ATOM 643 C C . ALA A 1 88 ? 24.058 10.295 -26.645 1.00 85.75 88 ALA A C 1
ATOM 645 O O . ALA A 1 88 ? 25.171 9.795 -26.508 1.00 85.75 88 ALA A O 1
ATOM 646 N N . SER A 1 89 ? 23.855 11.609 -26.527 1.00 85.75 89 SER A N 1
ATOM 647 C CA . SER A 1 89 ? 24.905 12.593 -26.243 1.00 85.75 89 SER A CA 1
ATOM 648 C C . SER A 1 89 ? 25.162 12.832 -24.754 1.00 85.75 89 SER A C 1
ATOM 650 O O . SER A 1 89 ? 26.045 13.620 -24.421 1.00 85.75 89 SER A O 1
ATOM 652 N N . ASP A 1 90 ? 24.384 12.218 -23.863 1.00 85.19 90 ASP A N 1
ATOM 653 C CA . ASP A 1 90 ? 24.453 12.460 -22.425 1.00 85.19 90 ASP A CA 1
ATOM 654 C C . ASP A 1 90 ? 24.838 11.182 -21.680 1.00 85.19 90 ASP A C 1
ATOM 656 O O . ASP A 1 90 ? 24.054 10.238 -21.590 1.00 85.19 90 ASP A O 1
ATOM 660 N N . ALA A 1 91 ? 26.042 11.172 -21.106 1.00 84.62 91 ALA A N 1
ATOM 661 C CA . ALA A 1 91 ? 26.559 10.054 -20.319 1.00 84.62 91 ALA A CA 1
ATOM 662 C C . ALA A 1 91 ? 25.814 9.841 -18.988 1.00 84.62 91 ALA A C 1
ATOM 664 O O . ALA A 1 91 ? 26.001 8.804 -18.356 1.00 84.62 91 ALA A O 1
ATOM 665 N N . CYS A 1 92 ? 25.011 10.814 -18.553 1.00 84.94 92 CYS A N 1
ATOM 666 C CA . CYS A 1 92 ? 24.242 10.768 -17.313 1.00 84.94 92 CYS A CA 1
ATOM 667 C C . CYS A 1 92 ? 22.800 10.301 -17.502 1.00 84.94 92 CYS A C 1
ATOM 669 O O . CYS A 1 92 ? 22.125 9.990 -16.518 1.00 84.94 92 CYS A O 1
ATOM 671 N N . SER A 1 93 ? 22.336 10.224 -18.748 1.00 89.31 93 SER A N 1
ATOM 672 C CA . SER A 1 93 ? 21.056 9.600 -19.053 1.00 89.31 93 SER A CA 1
ATOM 673 C C . SER A 1 93 ? 21.152 8.076 -18.959 1.00 89.31 93 SER A C 1
ATOM 675 O O . SER A 1 93 ? 22.216 7.483 -19.136 1.00 89.31 93 SER A O 1
ATOM 677 N N . SER A 1 94 ? 20.039 7.432 -18.647 1.00 89.69 94 SER A N 1
ATOM 678 C CA . SER A 1 94 ? 19.910 5.990 -18.477 1.00 89.69 94 SER A CA 1
ATOM 679 C C . SER A 1 94 ? 18.837 5.464 -19.414 1.00 89.69 94 SER A C 1
ATOM 681 O O . SER A 1 94 ? 17.796 6.098 -19.597 1.00 89.69 94 SER A O 1
ATOM 683 N N . ASP A 1 95 ? 19.092 4.294 -19.986 1.00 90.81 95 ASP A N 1
ATOM 684 C CA . ASP A 1 95 ? 18.062 3.530 -20.672 1.00 90.81 95 ASP A CA 1
ATOM 685 C C . ASP A 1 95 ? 17.440 2.527 -19.697 1.00 90.81 95 ASP A C 1
ATOM 687 O O . ASP A 1 95 ? 18.110 2.022 -18.789 1.00 90.81 95 ASP A O 1
ATOM 691 N N . TYR A 1 96 ? 16.148 2.275 -19.857 1.00 94.12 96 TYR A N 1
ATOM 692 C CA . TYR A 1 96 ? 15.348 1.486 -18.931 1.00 94.12 96 TYR A CA 1
ATOM 693 C C . TYR A 1 96 ? 14.594 0.415 -19.697 1.00 94.12 96 TYR A C 1
ATOM 695 O O . TYR A 1 96 ? 13.745 0.710 -20.536 1.00 94.12 96 TYR A O 1
ATOM 703 N N . VAL A 1 97 ? 14.875 -0.841 -19.365 1.00 95.00 97 VAL A N 1
ATOM 704 C CA . VAL A 1 97 ? 14.228 -1.992 -19.99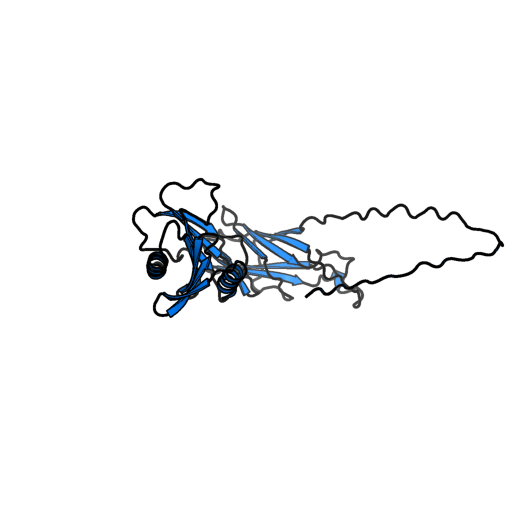1 1.00 95.00 97 VAL A CA 1
ATOM 705 C C . VAL A 1 97 ? 13.344 -2.668 -18.953 1.00 95.00 97 VAL A C 1
ATOM 707 O O . VAL A 1 97 ? 13.859 -3.114 -17.921 1.00 95.00 97 VAL A O 1
ATOM 710 N N . PRO A 1 98 ? 12.023 -2.750 -19.180 1.00 96.38 98 PRO A N 1
ATOM 711 C CA . PRO A 1 98 ? 11.169 -3.531 -18.318 1.00 96.38 98 PRO A CA 1
ATOM 712 C C . PRO A 1 98 ? 11.276 -5.012 -18.643 1.00 96.38 98 PRO A C 1
ATOM 714 O O . PRO A 1 98 ? 11.532 -5.429 -19.775 1.00 96.38 98 PRO A O 1
ATOM 717 N N . TRP A 1 99 ? 10.984 -5.809 -17.636 1.00 97.06 99 TRP A N 1
ATOM 718 C CA . TRP A 1 99 ? 10.794 -7.235 -17.752 1.00 97.06 99 TRP A CA 1
ATOM 719 C C . TRP A 1 99 ? 9.564 -7.640 -16.963 1.00 97.06 99 TRP A C 1
ATOM 721 O O . TRP A 1 99 ? 9.258 -7.048 -15.928 1.00 97.06 99 TRP A O 1
ATOM 731 N N . LEU A 1 100 ? 8.864 -8.640 -17.480 1.00 96.56 100 LEU A N 1
ATOM 732 C CA . LEU A 1 100 ? 7.651 -9.154 -16.886 1.00 96.56 100 LEU A CA 1
ATOM 733 C C . LEU A 1 100 ? 7.616 -10.669 -17.051 1.00 96.56 100 LEU A C 1
ATOM 735 O O . LEU A 1 100 ? 7.812 -11.183 -18.153 1.00 96.56 100 LEU A O 1
ATOM 739 N N . ALA A 1 101 ? 7.314 -11.371 -15.965 1.00 94.56 101 ALA A N 1
ATOM 740 C CA . ALA A 1 101 ? 6.991 -12.787 -15.983 1.00 94.56 101 ALA A CA 1
ATOM 741 C C . ALA A 1 101 ? 5.682 -13.031 -15.236 1.00 94.56 101 ALA A C 1
ATOM 743 O O . ALA A 1 101 ? 5.516 -12.633 -14.087 1.00 94.56 101 ALA A O 1
ATOM 744 N N . ALA A 1 102 ? 4.749 -13.713 -15.894 1.00 90.94 102 ALA A N 1
ATOM 745 C CA . ALA A 1 102 ? 3.501 -14.119 -15.268 1.00 90.94 102 ALA A CA 1
ATOM 746 C C . ALA A 1 102 ? 3.667 -15.471 -14.562 1.00 90.94 102 ALA A C 1
ATOM 748 O O . ALA A 1 102 ? 4.142 -16.443 -15.157 1.00 90.94 102 ALA A O 1
ATOM 749 N N . ARG A 1 103 ? 3.226 -15.535 -13.307 1.00 86.44 103 ARG A N 1
ATOM 750 C CA . ARG A 1 103 ? 2.964 -16.766 -12.553 1.00 86.44 103 ARG A CA 1
ATOM 751 C C . ARG A 1 103 ? 1.448 -16.936 -12.400 1.00 86.44 103 ARG A C 1
ATOM 753 O O . ARG A 1 103 ? 0.679 -16.159 -12.958 1.00 86.44 103 ARG A O 1
ATOM 760 N N . ALA A 1 104 ? 1.008 -17.980 -11.697 1.00 81.69 104 ALA A N 1
ATOM 761 C CA . ALA A 1 104 ? -0.415 -18.315 -11.595 1.00 81.69 104 ALA A CA 1
ATOM 762 C C . ALA A 1 104 ? -1.270 -17.146 -11.064 1.00 81.69 104 ALA A C 1
ATOM 764 O O . ALA A 1 104 ? -2.265 -16.787 -11.688 1.00 81.69 104 ALA A O 1
ATOM 765 N N . ASP A 1 105 ? -0.870 -16.545 -9.944 1.00 85.69 105 ASP A N 1
ATOM 766 C CA . ASP A 1 105 ? -1.606 -15.497 -9.227 1.00 85.69 105 ASP A CA 1
ATOM 767 C C . ASP A 1 105 ? -0.809 -14.195 -9.028 1.00 85.69 105 ASP A C 1
ATOM 769 O O . ASP A 1 105 ? -1.317 -13.236 -8.438 1.00 85.69 105 ASP A O 1
ATOM 773 N N . GLU A 1 106 ? 0.409 -14.135 -9.571 1.00 92.44 106 GLU A N 1
ATOM 774 C CA . GLU A 1 106 ? 1.353 -13.033 -9.378 1.00 92.44 106 GLU A CA 1
ATOM 775 C C . GLU A 1 106 ? 2.052 -12.656 -10.696 1.00 92.44 106 GLU A C 1
ATOM 777 O O . GLU A 1 106 ? 2.306 -13.510 -11.551 1.00 92.44 106 GLU A O 1
ATOM 782 N N . LEU A 1 107 ? 2.386 -11.375 -10.858 1.00 95.06 107 LEU A N 1
ATOM 783 C CA . LEU A 1 107 ? 3.287 -10.881 -11.902 1.00 95.06 107 LEU A CA 1
ATOM 784 C C . LEU A 1 107 ? 4.624 -10.504 -11.272 1.00 95.06 107 LEU A C 1
ATOM 786 O O . LEU A 1 107 ? 4.656 -9.608 -10.438 1.00 95.06 107 LEU A O 1
ATOM 790 N N . ASP A 1 108 ? 5.725 -11.109 -11.702 1.00 95.62 108 ASP A N 1
ATOM 791 C CA . ASP A 1 108 ? 7.046 -10.565 -11.393 1.00 95.62 108 ASP A CA 1
ATOM 792 C C . ASP A 1 108 ? 7.382 -9.472 -12.401 1.00 95.62 108 ASP A C 1
ATOM 794 O O . ASP A 1 108 ? 7.239 -9.667 -13.612 1.00 95.62 108 ASP A O 1
ATOM 798 N N . VAL A 1 109 ? 7.844 -8.329 -11.908 1.00 96.50 109 VAL A N 1
ATOM 799 C CA . VAL A 1 109 ? 8.161 -7.165 -12.728 1.00 96.50 109 VAL A CA 1
ATOM 800 C C . VAL A 1 109 ? 9.504 -6.596 -12.313 1.00 96.50 109 VAL A C 1
ATOM 802 O O . VAL A 1 109 ? 9.810 -6.452 -11.132 1.00 96.50 109 VAL A O 1
ATOM 805 N N . ALA A 1 110 ? 10.308 -6.243 -13.307 1.00 96.69 110 ALA A N 1
ATOM 806 C CA . ALA A 1 110 ? 11.535 -5.495 -13.111 1.00 96.69 110 ALA A CA 1
ATOM 807 C C . ALA A 1 110 ? 11.563 -4.298 -14.052 1.00 96.69 110 ALA A C 1
ATOM 809 O O . ALA A 1 110 ? 11.126 -4.390 -15.197 1.00 96.69 110 ALA A O 1
ATOM 810 N N . VAL A 1 111 ? 12.147 -3.198 -13.594 1.00 96.69 111 VAL A N 1
ATOM 811 C CA . VAL A 1 111 ? 12.637 -2.129 -14.464 1.00 96.69 111 VAL A CA 1
ATOM 812 C C . VAL A 1 111 ? 14.141 -2.065 -14.262 1.00 96.69 111 VAL A C 1
ATOM 814 O O . VAL A 1 111 ? 14.609 -1.814 -13.153 1.00 96.69 111 VAL A O 1
ATOM 817 N N . VAL A 1 112 ? 14.914 -2.324 -15.313 1.00 96.31 112 VAL A N 1
ATOM 818 C CA . VAL A 1 112 ? 16.373 -2.426 -15.220 1.00 96.31 112 VAL A CA 1
ATOM 819 C C . VAL A 1 112 ? 17.016 -1.254 -15.941 1.00 96.31 112 VAL A C 1
ATOM 821 O O . VAL A 1 112 ? 16.748 -1.017 -17.116 1.00 96.31 112 VAL A O 1
ATOM 824 N N . ALA A 1 113 ? 17.885 -0.529 -15.236 1.00 93.19 113 ALA A N 1
ATOM 825 C CA . ALA A 1 113 ? 18.752 0.462 -15.853 1.00 93.19 113 ALA A CA 1
ATOM 826 C C . ALA A 1 113 ? 19.854 -0.260 -16.639 1.00 93.19 113 ALA A C 1
ATOM 828 O O . ALA A 1 113 ? 20.688 -0.954 -16.043 1.00 93.19 113 ALA A O 1
ATOM 829 N N . VAL A 1 114 ? 19.869 -0.076 -17.957 1.00 89.38 114 VAL A N 1
ATOM 830 C CA . VAL A 1 114 ? 20.859 -0.664 -18.863 1.00 89.38 114 VAL A CA 1
ATOM 831 C C . VAL A 1 114 ? 21.738 0.423 -19.469 1.00 89.38 114 VAL A C 1
ATOM 833 O O . VAL A 1 114 ? 21.337 1.577 -19.632 1.00 89.38 114 VAL A O 1
ATOM 836 N N . ARG A 1 115 ? 22.977 0.060 -19.805 1.00 81.25 115 ARG A N 1
ATOM 837 C CA . ARG A 1 115 ? 23.875 0.959 -20.529 1.00 81.25 115 ARG A CA 1
ATOM 838 C C . ARG A 1 115 ? 23.616 0.813 -22.021 1.00 81.25 115 ARG A C 1
ATOM 840 O O . ARG A 1 115 ? 23.850 -0.257 -22.575 1.00 81.25 115 ARG A O 1
ATOM 847 N N . HIS A 1 116 ? 23.204 1.894 -22.672 1.00 82.25 116 HIS A N 1
ATOM 848 C CA . HIS A 1 116 ? 23.022 1.887 -24.117 1.00 82.25 116 HIS A CA 1
ATOM 849 C C . HIS A 1 116 ? 24.385 1.829 -24.831 1.00 82.25 116 HIS A C 1
ATOM 851 O O . HIS A 1 116 ? 25.345 2.489 -24.420 1.00 82.25 116 HIS A O 1
ATOM 857 N N . GLU A 1 117 ? 24.479 1.085 -25.936 1.00 83.06 117 GLU A N 1
ATOM 858 C CA . GLU A 1 117 ? 25.729 0.892 -26.693 1.00 83.06 117 GLU A CA 1
ATOM 859 C C . GLU A 1 117 ? 26.378 2.221 -27.123 1.00 83.06 117 GLU A C 1
ATOM 861 O O . GLU A 1 117 ? 27.584 2.412 -26.997 1.00 83.06 117 GLU A O 1
ATOM 866 N N . GLN A 1 118 ? 25.563 3.195 -27.530 1.00 80.38 118 GLN A N 1
ATOM 867 C CA . GLN A 1 118 ? 26.006 4.531 -27.949 1.00 80.38 118 GLN A CA 1
ATOM 868 C C . GLN A 1 118 ? 26.642 5.350 -26.809 1.00 80.38 118 GLN A C 1
ATOM 870 O O . GLN A 1 118 ? 27.422 6.261 -27.069 1.00 80.38 118 GLN A O 1
ATOM 875 N N . GLN A 1 119 ? 26.361 5.018 -25.544 1.00 79.62 119 GLN A N 1
ATOM 876 C CA . GLN A 1 119 ? 27.011 5.633 -24.379 1.00 79.62 119 GLN A CA 1
ATOM 877 C C . GLN A 1 119 ? 28.269 4.875 -23.936 1.00 79.62 119 GLN A C 1
ATOM 879 O O . GLN A 1 119 ? 29.006 5.337 -23.057 1.00 79.62 119 GLN A O 1
ATOM 884 N N . ALA A 1 120 ? 28.548 3.698 -24.508 1.00 76.25 120 ALA A N 1
ATOM 885 C CA . ALA A 1 120 ? 29.754 2.935 -24.196 1.00 76.25 120 ALA A CA 1
ATOM 886 C C . ALA A 1 120 ? 31.031 3.700 -24.581 1.00 76.25 120 ALA A C 1
ATOM 888 O O . ALA A 1 120 ? 32.054 3.563 -23.913 1.00 76.25 120 ALA A O 1
ATOM 889 N N . THR A 1 121 ? 30.948 4.546 -25.612 1.00 80.25 121 THR A N 1
ATOM 890 C CA . THR A 1 121 ? 32.065 5.333 -26.150 1.00 80.25 121 THR A CA 1
ATOM 891 C C . THR A 1 121 ? 32.211 6.722 -25.525 1.00 80.25 121 THR A C 1
ATOM 893 O O . THR A 1 121 ? 33.142 7.446 -25.878 1.0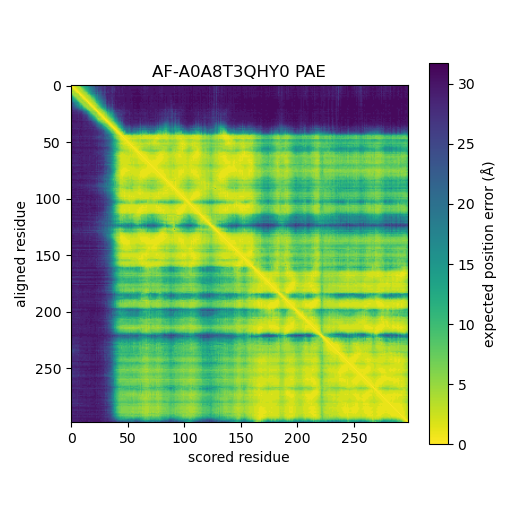0 80.25 121 THR A O 1
ATOM 896 N N . LEU A 1 122 ? 31.305 7.125 -24.626 1.00 81.00 122 LEU A N 1
ATOM 897 C CA . LEU A 1 122 ? 31.392 8.421 -23.953 1.00 81.00 122 LEU A CA 1
ATOM 898 C C . LEU A 1 122 ? 32.493 8.414 -22.870 1.00 81.00 122 LEU A C 1
ATOM 900 O O . LEU A 1 122 ? 32.772 7.361 -22.288 1.00 81.00 122 LEU A O 1
ATOM 904 N N . PRO A 1 123 ? 33.132 9.566 -22.578 1.00 79.06 123 PRO A N 1
ATOM 905 C CA . PRO A 1 123 ? 34.216 9.648 -21.600 1.00 79.06 123 PRO A CA 1
ATOM 906 C C . PRO A 1 123 ? 33.809 9.122 -20.206 1.00 79.06 123 PRO A C 1
ATOM 908 O O . PRO A 1 123 ? 32.747 9.492 -19.706 1.00 79.06 123 PRO A O 1
ATOM 911 N N . PRO A 1 124 ? 34.652 8.316 -19.530 1.00 64.44 124 PRO A N 1
ATOM 912 C CA . PRO A 1 124 ? 34.279 7.592 -18.306 1.00 64.44 124 PRO A CA 1
ATOM 913 C C . PRO A 1 124 ? 34.156 8.452 -17.032 1.00 64.44 124 PRO A C 1
ATOM 915 O O . PRO A 1 124 ? 33.807 7.919 -15.986 1.00 64.44 124 PRO A O 1
ATOM 918 N N . ASN A 1 125 ? 34.422 9.763 -17.096 1.00 61.62 125 ASN A N 1
ATOM 919 C CA . ASN A 1 125 ? 34.559 10.636 -15.918 1.00 61.62 125 ASN A CA 1
ATOM 920 C C . ASN A 1 125 ? 33.591 11.832 -15.915 1.00 61.62 125 ASN A C 1
ATOM 922 O O . ASN A 1 125 ? 33.921 12.903 -15.404 1.00 61.62 125 ASN A O 1
ATOM 926 N N . THR A 1 126 ? 32.405 11.678 -16.500 1.00 73.81 126 THR A N 1
ATOM 927 C CA . THR A 1 126 ? 31.373 12.720 -16.438 1.00 73.81 126 THR A CA 1
ATOM 928 C C . THR A 1 126 ? 30.738 12.724 -15.048 1.00 73.81 126 THR A C 1
ATOM 930 O O . THR A 1 126 ? 30.227 11.705 -14.588 1.00 73.81 126 THR A O 1
ATOM 933 N N . SER A 1 127 ? 30.772 13.864 -14.357 1.00 78.75 127 SER A N 1
ATOM 934 C CA . SER A 1 127 ? 30.055 14.028 -13.094 1.00 78.75 127 SER A CA 1
ATOM 935 C C . SER A 1 127 ? 28.558 14.174 -13.366 1.00 78.75 127 SER A C 1
ATOM 937 O O . SER A 1 127 ? 28.108 15.144 -13.974 1.00 78.75 127 SER A O 1
ATOM 939 N N . CYS A 1 128 ? 27.778 13.203 -12.902 1.00 82.94 128 CYS A N 1
ATOM 940 C CA . CYS A 1 128 ? 26.327 13.219 -13.036 1.00 82.94 128 CYS A CA 1
ATOM 941 C C . CYS A 1 128 ? 25.671 13.810 -11.795 1.00 82.94 128 CYS A C 1
ATOM 943 O O . CYS A 1 128 ? 26.088 13.553 -10.664 1.00 82.94 128 CYS A O 1
ATOM 945 N N . ARG A 1 129 ? 24.627 14.613 -12.004 1.00 82.12 129 ARG A N 1
ATOM 946 C CA . ARG A 1 129 ? 23.799 15.091 -10.897 1.00 82.12 129 ARG A CA 1
ATOM 947 C C . ARG A 1 129 ? 22.939 13.938 -10.387 1.00 82.12 129 ARG A C 1
ATOM 949 O O . ARG A 1 129 ? 22.380 13.186 -11.179 1.00 82.12 129 ARG A O 1
ATOM 956 N N . LEU A 1 130 ? 22.795 13.838 -9.070 1.00 81.75 130 LEU A N 1
ATOM 957 C CA . LEU A 1 130 ? 21.851 12.920 -8.436 1.00 81.75 130 LEU A CA 1
ATOM 958 C C . LEU A 1 130 ? 20.462 13.567 -8.423 1.00 81.75 130 LEU A C 1
ATOM 960 O O . LEU A 1 130 ? 20.028 14.110 -7.411 1.00 81.75 130 LEU A O 1
ATOM 964 N N . VAL A 1 131 ? 19.806 13.574 -9.582 1.00 87.12 131 VAL A N 1
ATOM 965 C CA . VAL A 1 131 ? 18.428 14.053 -9.748 1.00 87.12 131 VAL A CA 1
ATOM 966 C C . VAL A 1 131 ? 17.569 12.887 -10.215 1.00 87.12 131 VAL A C 1
ATOM 968 O O . VAL A 1 131 ? 17.932 12.198 -11.167 1.00 87.12 131 VAL A O 1
ATOM 971 N N . GLY A 1 132 ? 16.450 12.672 -9.525 1.00 89.62 132 GLY A N 1
ATOM 972 C CA . GLY A 1 132 ? 15.447 11.681 -9.895 1.00 89.62 132 GLY A CA 1
ATOM 973 C C . GLY A 1 132 ? 14.418 12.255 -10.868 1.00 89.62 132 GLY A C 1
ATOM 974 O O . GLY A 1 132 ? 13.967 13.388 -10.700 1.00 89.62 132 GLY A O 1
ATOM 975 N N . PHE A 1 133 ? 14.027 11.461 -11.858 1.00 91.75 133 PHE A N 1
ATOM 976 C CA . PHE A 1 133 ? 12.991 11.761 -12.840 1.00 91.75 133 PHE A CA 1
ATOM 977 C C . PHE A 1 133 ? 11.904 10.695 -12.763 1.00 91.75 133 PHE A C 1
ATOM 979 O O . PHE A 1 133 ? 12.206 9.510 -12.632 1.00 91.75 133 PHE A O 1
ATOM 986 N N . SER A 1 134 ? 10.644 11.121 -12.835 1.00 93.19 134 SER A N 1
ATOM 987 C CA . SER A 1 134 ? 9.504 10.206 -12.854 1.00 93.19 134 SER A CA 1
ATOM 988 C C . SER A 1 134 ? 9.337 9.591 -14.243 1.00 93.19 134 SER A C 1
ATOM 990 O O . SER A 1 134 ? 9.353 10.296 -15.257 1.00 93.19 134 SER A O 1
ATOM 992 N N . HIS A 1 135 ? 9.152 8.276 -14.268 1.00 95.25 135 HIS A N 1
ATOM 993 C CA . HIS A 1 135 ? 8.890 7.477 -15.459 1.00 95.25 135 HIS A CA 1
ATOM 994 C C . HIS A 1 135 ? 7.570 6.726 -15.295 1.00 95.25 135 HIS A C 1
ATOM 996 O O . HIS A 1 135 ? 7.181 6.363 -14.184 1.00 95.25 135 HIS A O 1
ATOM 1002 N N . THR A 1 136 ? 6.869 6.494 -16.401 1.00 96.75 136 THR A N 1
ATOM 1003 C CA . THR A 1 136 ? 5.628 5.710 -16.450 1.00 96.75 136 THR A CA 1
ATOM 1004 C C . THR A 1 136 ? 5.691 4.726 -17.605 1.00 96.75 136 THR A C 1
ATOM 1006 O O . THR A 1 136 ? 5.746 5.122 -18.768 1.00 96.75 136 THR A O 1
ATOM 1009 N N . PHE A 1 137 ? 5.691 3.433 -17.300 1.00 97.56 137 PHE A N 1
ATOM 1010 C CA . PHE A 1 137 ? 5.733 2.372 -18.300 1.00 97.56 137 PHE A CA 1
ATOM 1011 C C . PHE A 1 137 ? 4.392 1.650 -18.365 1.00 97.56 137 PHE A C 1
ATOM 1013 O O . PHE A 1 137 ? 3.862 1.226 -17.342 1.00 97.56 137 PHE A O 1
ATOM 1020 N N . HIS A 1 138 ? 3.871 1.469 -19.575 1.00 98.00 138 HIS A N 1
ATOM 1021 C CA . HIS A 1 138 ? 2.701 0.644 -19.855 1.00 98.00 138 HIS A CA 1
ATOM 1022 C C . HIS A 1 138 ? 3.156 -0.705 -20.413 1.00 98.00 138 HIS A C 1
ATOM 1024 O O . HIS A 1 138 ? 3.686 -0.792 -21.520 1.00 98.00 138 HIS A O 1
ATOM 1030 N N . LEU A 1 139 ? 2.976 -1.760 -19.629 1.00 98.00 139 LEU A N 1
ATOM 1031 C CA . LEU A 1 139 ? 3.413 -3.116 -19.934 1.00 98.00 139 LEU A CA 1
ATOM 1032 C C . LEU A 1 139 ? 2.215 -3.926 -20.436 1.00 98.00 139 LEU A C 1
ATOM 1034 O O . LEU A 1 139 ? 1.317 -4.263 -19.662 1.00 98.00 139 LEU A O 1
ATOM 1038 N N . ALA A 1 140 ? 2.171 -4.202 -21.738 1.00 97.94 140 ALA A N 1
ATOM 1039 C CA . ALA A 1 140 ? 1.126 -5.017 -22.342 1.00 97.94 140 ALA A CA 1
ATOM 1040 C C . ALA A 1 140 ? 1.284 -6.479 -21.906 1.00 97.94 140 ALA A C 1
ATOM 1042 O O . ALA A 1 140 ? 2.336 -7.079 -22.089 1.00 97.94 140 ALA A O 1
ATOM 1043 N N . LEU A 1 141 ? 0.232 -7.074 -21.352 1.00 96.25 141 LEU A N 1
ATOM 1044 C CA . LEU A 1 141 ? 0.248 -8.460 -20.900 1.00 96.25 141 LEU A CA 1
ATOM 1045 C C . LEU A 1 141 ? -0.132 -9.400 -22.057 1.00 96.25 141 LEU A C 1
ATOM 1047 O O . LEU A 1 141 ? -1.097 -9.111 -22.771 1.00 96.25 141 LEU A O 1
ATOM 1051 N N . PRO A 1 142 ? 0.555 -10.548 -22.235 1.00 92.44 142 PRO A N 1
ATOM 1052 C CA . PRO A 1 142 ? 0.207 -11.523 -23.275 1.00 92.44 142 PRO A CA 1
ATOM 1053 C C . PRO A 1 142 ? -1.235 -12.030 -23.177 1.00 92.44 142 PRO A C 1
ATOM 1055 O O . PRO A 1 142 ? -1.880 -12.298 -24.188 1.00 92.44 142 PRO A O 1
ATOM 1058 N N . ASN A 1 143 ? -1.739 -12.153 -21.949 1.00 93.31 143 ASN A N 1
ATOM 1059 C CA . ASN A 1 143 ? -3.100 -12.557 -21.627 1.00 93.31 143 ASN A CA 1
ATOM 1060 C C . ASN A 1 143 ? -3.652 -11.653 -20.516 1.00 93.31 143 ASN A C 1
ATOM 1062 O O . ASN A 1 143 ? -2.860 -11.114 -19.740 1.00 93.31 143 ASN A O 1
ATOM 1066 N N . PRO A 1 144 ? -4.986 -11.520 -20.394 1.00 94.56 144 PRO A N 1
ATOM 1067 C CA . PRO A 1 144 ? -5.601 -10.885 -19.234 1.00 94.56 144 PRO A CA 1
ATOM 1068 C C . PRO A 1 144 ? -5.101 -11.503 -17.919 1.00 94.56 144 PRO A C 1
ATOM 1070 O O . PRO A 1 144 ? -5.120 -12.728 -17.772 1.00 94.56 144 PRO A O 1
ATOM 1073 N N . PHE A 1 145 ? -4.651 -10.676 -16.976 1.00 94.31 145 PHE A N 1
ATOM 1074 C CA . PHE A 1 145 ? -4.155 -11.135 -15.679 1.00 94.31 145 PHE A CA 1
ATOM 1075 C C . PHE A 1 145 ? -5.277 -11.211 -14.643 1.00 94.31 145 PHE A C 1
ATOM 1077 O O . PHE A 1 145 ? -5.851 -10.197 -14.260 1.00 94.31 145 PHE A O 1
ATOM 1084 N N . ALA A 1 146 ? -5.549 -12.430 -14.175 1.00 90.19 146 ALA A N 1
ATOM 1085 C CA . ALA A 1 146 ? -6.593 -12.723 -13.191 1.00 90.19 146 ALA A CA 1
ATOM 1086 C C . ALA A 1 146 ? -6.073 -12.830 -11.743 1.00 90.19 146 ALA A C 1
ATOM 1088 O O . ALA A 1 146 ? -6.866 -13.050 -10.826 1.00 90.19 146 ALA A O 1
ATOM 1089 N N . GLY A 1 147 ? -4.756 -12.728 -11.534 1.00 89.50 147 GLY A N 1
ATOM 1090 C CA . GLY A 1 147 ? -4.156 -12.700 -10.202 1.00 89.50 147 GLY A CA 1
ATOM 1091 C C . GLY A 1 147 ? -4.316 -11.336 -9.535 1.00 89.50 147 GLY A C 1
ATOM 1092 O O . GLY A 1 147 ? -4.891 -10.418 -10.110 1.00 89.50 147 GLY A O 1
ATOM 1093 N N . THR A 1 148 ? -3.808 -11.185 -8.314 1.00 87.94 148 THR A N 1
ATOM 1094 C CA . THR A 1 148 ? -4.020 -9.961 -7.515 1.00 87.94 148 THR A CA 1
ATOM 1095 C C . THR A 1 148 ? -2.738 -9.209 -7.192 1.00 87.94 148 THR A C 1
ATOM 1097 O O . THR A 1 148 ? -2.821 -8.072 -6.727 1.00 87.94 148 THR A O 1
ATOM 1100 N N . ARG A 1 149 ? -1.566 -9.806 -7.445 1.00 90.06 149 ARG A N 1
ATOM 1101 C CA . ARG A 1 149 ? -0.273 -9.296 -6.977 1.00 90.06 149 ARG A CA 1
ATOM 1102 C C . ARG A 1 149 ? 0.707 -9.002 -8.099 1.00 90.06 149 ARG A C 1
ATOM 1104 O O . ARG A 1 149 ? 0.758 -9.704 -9.107 1.00 90.06 149 ARG A O 1
ATOM 1111 N N . VAL A 1 150 ? 1.526 -7.988 -7.861 1.00 92.69 150 VAL A N 1
ATOM 1112 C CA . VAL A 1 150 ? 2.717 -7.655 -8.634 1.00 92.69 150 VAL A CA 1
ATOM 1113 C C . VAL A 1 150 ? 3.905 -7.642 -7.677 1.00 92.69 150 VAL A C 1
ATOM 1115 O O . VAL A 1 150 ? 3.906 -6.882 -6.710 1.00 92.69 150 VAL A O 1
ATOM 1118 N N . ASN A 1 151 ? 4.906 -8.464 -7.959 1.00 92.69 151 ASN A N 1
ATOM 1119 C CA . ASN A 1 151 ? 6.167 -8.531 -7.241 1.00 92.69 151 ASN A CA 1
ATOM 1120 C C . ASN A 1 151 ? 7.212 -7.720 -8.012 1.00 92.69 151 ASN A C 1
ATOM 1122 O O . ASN A 1 151 ? 7.599 -8.083 -9.122 1.00 92.69 151 ASN A O 1
ATOM 1126 N N . ASP A 1 152 ? 7.690 -6.632 -7.425 1.00 93.19 152 ASP A N 1
ATOM 1127 C CA . ASP A 1 152 ? 8.896 -5.962 -7.894 1.00 93.19 152 ASP A CA 1
ATOM 1128 C C . ASP A 1 152 ? 10.118 -6.776 -7.455 1.00 93.19 152 ASP A C 1
ATOM 1130 O O . ASP A 1 152 ? 10.294 -7.067 -6.270 1.00 93.19 152 ASP A O 1
ATOM 1134 N N . VAL A 1 153 ? 10.998 -7.113 -8.399 1.00 92.38 153 VAL A N 1
ATOM 1135 C CA . VAL A 1 153 ? 12.246 -7.846 -8.125 1.00 92.38 153 VAL A CA 1
ATOM 1136 C C . VAL A 1 153 ? 13.170 -7.144 -7.121 1.00 92.38 153 VAL A C 1
ATOM 1138 O O . VAL A 1 153 ? 14.068 -7.785 -6.579 1.00 92.38 153 VAL A O 1
ATOM 1141 N N . THR A 1 154 ? 12.974 -5.846 -6.855 1.00 89.94 154 THR A N 1
ATOM 1142 C CA . THR A 1 154 ? 13.689 -5.125 -5.788 1.00 89.94 154 THR A CA 1
ATOM 1143 C C . THR A 1 154 ? 13.145 -5.387 -4.378 1.00 89.94 154 THR A C 1
ATOM 1145 O O . THR A 1 154 ? 13.728 -4.905 -3.408 1.00 89.94 154 THR A O 1
ATOM 1148 N N . GLY A 1 155 ? 12.071 -6.174 -4.248 1.00 85.12 155 GLY A N 1
ATOM 1149 C CA . GLY A 1 155 ? 11.455 -6.570 -2.978 1.00 85.12 155 GLY A CA 1
ATOM 1150 C C . GLY A 1 155 ? 10.116 -5.889 -2.673 1.00 85.12 155 GLY A C 1
ATOM 1151 O O . GLY A 1 155 ? 9.560 -6.105 -1.599 1.00 85.12 155 GLY A O 1
ATOM 1152 N N . GLY A 1 156 ? 9.590 -5.064 -3.584 1.00 84.56 1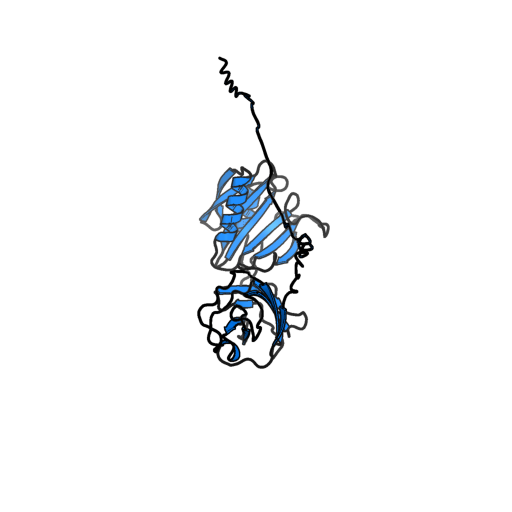56 GLY A N 1
ATOM 1153 C CA . GLY A 1 156 ? 8.272 -4.440 -3.441 1.00 84.56 156 GLY A CA 1
ATOM 1154 C C . GLY A 1 156 ? 7.130 -5.398 -3.791 1.00 84.56 156 GLY A C 1
ATOM 1155 O O . GLY A 1 156 ? 7.250 -6.205 -4.707 1.00 84.56 156 GLY A O 1
ATOM 1156 N N . ILE A 1 157 ? 5.996 -5.283 -3.098 1.00 86.75 157 ILE A N 1
ATOM 1157 C CA . ILE A 1 157 ? 4.757 -6.002 -3.434 1.00 86.75 157 ILE A CA 1
ATOM 1158 C C . ILE A 1 157 ? 3.658 -4.970 -3.661 1.00 86.75 157 ILE A C 1
ATOM 1160 O O . ILE A 1 157 ? 3.489 -4.054 -2.859 1.00 86.75 157 ILE A O 1
ATOM 1164 N N . PHE A 1 158 ? 2.882 -5.138 -4.725 1.00 87.56 158 PHE A N 1
ATOM 1165 C CA . PHE A 1 158 ? 1.717 -4.314 -5.028 1.00 87.56 158 PHE A CA 1
ATOM 1166 C C . PHE A 1 158 ? 0.495 -5.198 -5.225 1.00 87.56 158 PHE A C 1
ATOM 1168 O O . PHE A 1 158 ? 0.584 -6.274 -5.816 1.00 87.56 158 PHE A O 1
AT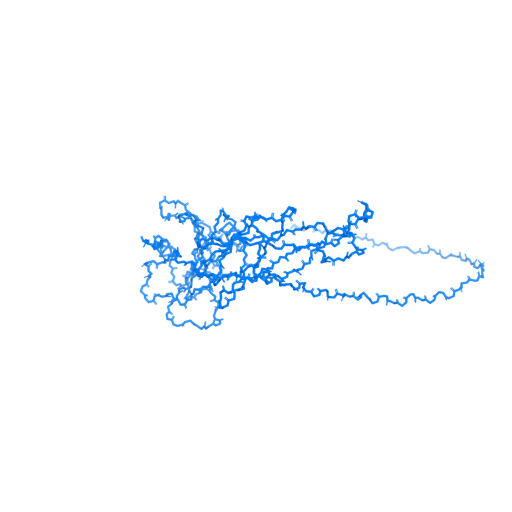OM 1175 N N . PHE A 1 159 ? -0.661 -4.719 -4.778 1.00 86.38 159 PHE A N 1
ATOM 1176 C CA . PHE A 1 159 ? -1.941 -5.314 -5.138 1.00 86.38 159 PHE A CA 1
ATOM 1177 C C . PHE A 1 159 ? -2.551 -4.536 -6.296 1.00 86.38 159 PHE A C 1
ATOM 1179 O O . PHE A 1 159 ? -2.665 -3.317 -6.227 1.00 86.38 159 PHE A O 1
ATOM 1186 N N . VAL A 1 160 ? -2.928 -5.248 -7.355 1.00 86.75 160 VAL A N 1
ATOM 1187 C CA . VAL A 1 160 ? -3.645 -4.685 -8.513 1.00 86.75 160 VAL A CA 1
ATOM 1188 C C . VAL A 1 160 ? -5.145 -4.977 -8.473 1.00 86.75 160 VAL A C 1
ATOM 1190 O O . VAL A 1 160 ? -5.918 -4.369 -9.207 1.00 86.75 160 VAL A O 1
ATOM 1193 N N . PHE A 1 161 ? -5.557 -5.865 -7.568 1.00 82.50 161 PHE A N 1
ATOM 1194 C CA . PHE A 1 161 ? -6.939 -6.102 -7.168 1.00 82.50 161 PHE A CA 1
ATOM 1195 C C . PHE A 1 161 ? -7.017 -6.314 -5.657 1.00 82.50 161 PHE A C 1
ATOM 1197 O O . PHE A 1 161 ? -6.022 -6.666 -5.021 1.00 82.50 161 PHE A O 1
ATOM 1204 N N . GLY A 1 162 ? -8.220 -6.160 -5.099 1.00 76.00 162 GLY A N 1
ATOM 1205 C CA . GLY A 1 162 ? -8.509 -6.507 -3.707 1.00 76.00 162 GLY A CA 1
ATOM 1206 C C . GLY A 1 162 ? -8.055 -7.937 -3.369 1.00 76.00 162 GLY A C 1
ATOM 1207 O O . GLY A 1 162 ? -8.446 -8.871 -4.080 1.00 76.00 162 GLY A O 1
ATOM 1208 N N . PRO A 1 163 ? -7.245 -8.140 -2.312 1.00 77.19 163 PRO A N 1
ATOM 1209 C CA . PRO A 1 163 ? -6.886 -9.463 -1.835 1.00 77.19 163 PRO A CA 1
ATOM 1210 C C . PRO A 1 163 ? -8.157 -10.231 -1.464 1.00 77.19 163 PRO A C 1
ATOM 1212 O O . PRO A 1 163 ? -9.036 -9.711 -0.782 1.00 77.19 163 PRO A O 1
ATOM 1215 N N . GLN A 1 164 ? -8.263 -11.485 -1.902 1.00 78.62 164 GLN A N 1
ATOM 1216 C CA . GLN A 1 164 ? -9.408 -12.351 -1.569 1.00 78.62 164 GLN A CA 1
ATOM 1217 C C . GLN A 1 164 ? -9.371 -12.837 -0.109 1.00 78.62 164 GLN A C 1
ATOM 1219 O O . GLN A 1 164 ? -10.306 -13.457 0.380 1.00 78.62 164 GLN A O 1
ATOM 1224 N N . ASP A 1 165 ? -8.253 -12.604 0.571 1.00 84.38 165 ASP A N 1
ATOM 1225 C CA . ASP A 1 165 ? -7.905 -13.075 1.905 1.00 84.38 165 ASP A CA 1
ATOM 1226 C C . ASP A 1 165 ? -7.737 -11.923 2.907 1.00 84.38 165 ASP A C 1
ATOM 1228 O O . ASP A 1 165 ? -7.010 -12.073 3.892 1.00 84.38 165 ASP A O 1
ATOM 1232 N N . LEU A 1 166 ? -8.387 -10.777 2.660 1.00 89.94 166 LEU A N 1
ATOM 1233 C CA . LEU A 1 166 ? -8.446 -9.673 3.619 1.00 89.94 166 LEU A CA 1
ATOM 1234 C C . LEU A 1 166 ? -8.975 -10.184 4.961 1.00 89.94 166 LEU A C 1
ATOM 1236 O O . LEU A 1 166 ? -10.024 -10.829 5.017 1.00 89.94 166 LEU A O 1
ATOM 1240 N N . ALA A 1 167 ? -8.255 -9.880 6.042 1.00 93.00 167 ALA A N 1
ATOM 1241 C CA . ALA A 1 167 ? -8.799 -10.050 7.378 1.00 93.00 167 ALA A CA 1
ATOM 1242 C C . ALA A 1 167 ? -10.046 -9.172 7.517 1.00 93.00 167 ALA A C 1
ATOM 1244 O O . ALA A 1 167 ? -10.141 -8.127 6.883 1.00 93.00 167 ALA A O 1
ATOM 1245 N N . THR A 1 168 ? -11.019 -9.577 8.314 1.00 94.62 168 THR A N 1
ATOM 1246 C CA . THR A 1 168 ? -12.218 -8.770 8.515 1.00 94.62 168 THR A CA 1
ATOM 1247 C C . THR A 1 168 ? -12.687 -8.874 9.950 1.00 94.62 168 THR A C 1
ATOM 1249 O O . THR A 1 168 ? -12.392 -9.852 10.639 1.00 94.62 168 THR A O 1
ATOM 1252 N N . ILE A 1 169 ? -13.395 -7.844 10.396 1.00 95.75 169 ILE A N 1
ATOM 1253 C CA . ILE A 1 169 ? -14.023 -7.820 11.709 1.00 95.75 169 ILE A CA 1
ATOM 1254 C C . ILE A 1 169 ? -15.259 -8.718 11.628 1.00 95.75 169 ILE A C 1
ATOM 1256 O O . ILE A 1 169 ? -16.136 -8.472 10.797 1.00 95.75 169 ILE A O 1
ATOM 1260 N N . VAL A 1 170 ? -15.309 -9.780 12.436 1.00 94.69 170 VAL A N 1
ATOM 1261 C CA . VAL A 1 170 ? -16.434 -10.736 12.405 1.00 94.69 170 VAL A CA 1
ATOM 1262 C C . VAL A 1 170 ? -17.479 -10.458 13.477 1.00 94.69 170 VAL A C 1
ATOM 1264 O O . VAL A 1 170 ? -18.606 -10.925 13.337 1.00 94.69 170 VAL A O 1
ATOM 1267 N N . ASP A 1 171 ? -17.114 -9.705 14.515 1.00 94.44 171 ASP A N 1
ATOM 1268 C CA . ASP A 1 171 ? -18.009 -9.320 15.599 1.00 94.44 171 ASP A CA 1
ATOM 1269 C C . ASP A 1 171 ? -17.896 -7.811 15.829 1.00 94.44 171 ASP A C 1
ATOM 1271 O O . ASP A 1 171 ? -16.899 -7.303 16.346 1.00 94.44 171 ASP A O 1
ATOM 1275 N N . LEU A 1 172 ? -18.898 -7.082 15.341 1.00 93.75 172 LEU A N 1
ATOM 1276 C CA . LEU A 1 172 ? -19.038 -5.644 15.532 1.00 93.75 172 LEU A CA 1
ATOM 1277 C C . LEU A 1 172 ? -20.242 -5.377 16.432 1.00 93.75 172 LEU A C 1
ATOM 1279 O O . LEU A 1 172 ? -21.220 -6.124 16.354 1.00 93.75 172 LEU A O 1
ATOM 1283 N N . PRO A 1 173 ? -20.234 -4.278 17.206 1.00 91.94 173 PRO A N 1
ATOM 1284 C CA . PRO A 1 173 ? -21.418 -3.870 17.944 1.00 91.94 173 PRO A CA 1
ATOM 1285 C C . PRO A 1 173 ? -22.628 -3.692 17.016 1.00 91.94 173 PRO A C 1
ATOM 1287 O O . PRO A 1 173 ? -22.494 -3.336 15.839 1.00 91.94 173 PRO A O 1
ATOM 1290 N N . ASP A 1 174 ? -23.826 -3.901 17.560 1.00 91.25 174 ASP A N 1
ATOM 1291 C CA . ASP A 1 174 ? -25.070 -3.783 16.801 1.00 91.25 174 ASP A CA 1
ATOM 1292 C C . ASP A 1 174 ? -25.169 -2.434 16.066 1.00 91.25 174 ASP A C 1
ATOM 1294 O O . ASP A 1 174 ? -24.932 -1.363 16.626 1.00 91.25 174 ASP A O 1
ATOM 1298 N N . GLY A 1 175 ? -25.560 -2.488 14.791 1.00 91.00 175 GLY A N 1
ATOM 1299 C CA . GLY A 1 175 ? -25.748 -1.307 13.940 1.00 91.00 175 GLY A CA 1
ATOM 1300 C C . GLY A 1 175 ? -24.512 -0.873 13.148 1.00 91.00 175 GLY A C 1
ATOM 1301 O O . GLY A 1 175 ? -24.654 -0.072 12.224 1.00 91.00 175 GLY A O 1
ATOM 1302 N N . TRP A 1 176 ? -23.335 -1.428 13.438 1.00 95.38 176 TRP A N 1
ATOM 1303 C CA . TRP A 1 176 ? -22.139 -1.221 12.628 1.00 95.38 176 TRP A CA 1
ATOM 1304 C C . TRP A 1 176 ? -22.126 -2.140 11.408 1.00 95.38 176 TRP A C 1
ATOM 1306 O O . TRP A 1 176 ? -22.495 -3.312 11.469 1.00 95.38 176 TRP A O 1
ATOM 1316 N N . SER A 1 177 ? -21.666 -1.616 10.277 1.00 95.06 177 SER A N 1
ATOM 1317 C CA . SER A 1 177 ? -21.470 -2.410 9.065 1.00 95.06 177 SER A CA 1
ATOM 1318 C C . SER A 1 177 ? -20.320 -1.864 8.230 1.00 95.06 177 SER A C 1
ATOM 1320 O O . SER A 1 177 ? -19.960 -0.692 8.348 1.00 95.06 177 SER A O 1
ATOM 1322 N N . GLN A 1 178 ? -19.722 -2.714 7.393 1.00 94.69 178 GLN A N 1
ATOM 1323 C CA . GLN A 1 178 ? -18.681 -2.279 6.467 1.00 94.69 178 GLN A CA 1
ATOM 1324 C C . GLN A 1 178 ? -19.298 -1.388 5.386 1.00 94.69 178 GLN A C 1
ATOM 1326 O O . GLN A 1 178 ? -20.113 -1.850 4.589 1.00 94.69 178 GLN A O 1
ATOM 1331 N N . VAL A 1 179 ? -18.863 -0.131 5.324 1.00 94.38 179 VAL A N 1
ATOM 1332 C CA . VAL A 1 179 ? -19.366 0.858 4.361 1.00 94.38 179 VAL A CA 1
ATOM 1333 C C . VAL A 1 179 ? -18.399 1.101 3.207 1.00 94.38 179 VAL A C 1
ATOM 1335 O O . VAL A 1 179 ? -18.833 1.454 2.110 1.00 94.38 179 VAL A O 1
ATOM 1338 N N . ARG A 1 180 ? -17.089 0.900 3.414 1.00 92.00 180 ARG A N 1
ATOM 1339 C CA . ARG A 1 180 ? -16.069 1.066 2.365 1.00 92.00 180 ARG A CA 1
ATOM 1340 C C . ARG A 1 180 ? -14.939 0.048 2.486 1.00 92.00 180 ARG A C 1
ATOM 1342 O O . ARG A 1 180 ? -14.583 -0.398 3.574 1.00 92.00 180 ARG A O 1
ATOM 1349 N N . THR A 1 181 ? -14.340 -0.286 1.347 1.00 91.94 181 THR A N 1
ATOM 1350 C CA . THR A 1 181 ? -13.080 -1.034 1.253 1.00 91.94 181 THR A CA 1
ATOM 1351 C C . THR A 1 181 ? -12.281 -0.494 0.084 1.00 91.94 181 THR A C 1
ATOM 1353 O O . THR A 1 181 ? -12.797 -0.426 -1.031 1.00 91.94 181 THR A O 1
ATOM 1356 N N . PHE A 1 182 ? -11.043 -0.086 0.333 1.00 89.25 182 PHE A N 1
ATOM 1357 C CA . PHE A 1 182 ? -10.179 0.506 -0.682 1.00 89.25 182 PHE A CA 1
ATOM 1358 C C . PHE A 1 182 ? -8.704 0.338 -0.314 1.00 89.25 182 PHE A C 1
ATOM 1360 O O . PHE A 1 182 ? -8.355 0.077 0.836 1.00 89.25 182 PHE A O 1
ATOM 1367 N N . GLN A 1 183 ? -7.833 0.476 -1.306 1.00 86.44 183 GLN A N 1
ATOM 1368 C CA . GLN A 1 183 ? -6.393 0.509 -1.098 1.00 86.44 183 GLN A CA 1
ATOM 1369 C C . GLN A 1 183 ? -5.994 1.950 -0.776 1.00 86.44 183 GLN A C 1
ATOM 1371 O O . GLN A 1 183 ? -6.319 2.858 -1.544 1.00 86.44 183 GLN A O 1
ATOM 1376 N N . GLN A 1 184 ? -5.309 2.171 0.347 1.00 84.19 184 GLN A N 1
ATOM 1377 C CA . GLN A 1 184 ? -4.639 3.451 0.594 1.00 84.19 184 GLN A CA 1
ATOM 1378 C C . GLN A 1 184 ? -3.532 3.636 -0.456 1.00 84.19 184 GLN A C 1
ATOM 1380 O O . GLN A 1 184 ? -3.072 2.638 -1.005 1.00 84.19 184 GLN A O 1
ATOM 1385 N N . GLU A 1 185 ? -3.151 4.883 -0.774 1.00 71.62 185 GLU A N 1
ATOM 1386 C CA . GLU A 1 185 ? -2.267 5.213 -1.906 1.00 71.62 185 GLU A CA 1
ATOM 1387 C C . GLU A 1 185 ? -1.194 4.141 -2.191 1.00 71.62 185 GLU A C 1
ATOM 1389 O O . GLU A 1 185 ? -0.480 3.726 -1.275 1.00 71.62 185 GLU A O 1
ATOM 1394 N N . PRO A 1 186 ? -1.089 3.663 -3.445 1.00 64.25 186 PRO A N 1
ATOM 1395 C CA . PRO A 1 186 ? -0.221 2.547 -3.778 1.00 64.25 186 PRO A CA 1
ATOM 1396 C C . PRO A 1 186 ? 1.238 2.875 -3.456 1.00 64.25 186 PRO A C 1
ATOM 1398 O O . PRO A 1 186 ? 1.788 3.867 -3.925 1.00 64.25 186 PRO A O 1
ATOM 1401 N N . GLY A 1 187 ? 1.853 1.999 -2.671 1.00 62.12 187 GLY A N 1
ATOM 1402 C CA . GLY A 1 187 ? 3.257 2.038 -2.299 1.00 62.12 187 GLY A CA 1
ATOM 1403 C C . GLY A 1 187 ? 3.591 0.813 -1.447 1.00 62.12 187 GLY A C 1
ATOM 1404 O O . GLY A 1 187 ? 2.673 0.155 -0.957 1.00 62.12 187 GLY A O 1
ATOM 1405 N N . PRO A 1 188 ? 4.872 0.451 -1.300 1.00 65.44 188 PRO A N 1
ATOM 1406 C CA . PRO A 1 188 ? 5.288 -0.607 -0.390 1.00 65.44 188 PRO A CA 1
ATOM 1407 C C . PRO A 1 188 ? 5.395 -0.073 1.061 1.00 65.44 188 PRO A C 1
ATOM 1409 O O . PRO A 1 188 ? 6.050 0.949 1.269 1.00 65.44 188 PRO A O 1
ATOM 1412 N N . PRO A 1 189 ? 4.814 -0.751 2.071 1.00 74.81 189 PRO A N 1
ATOM 1413 C CA . PRO A 1 189 ? 3.923 -1.902 1.943 1.00 74.81 189 PRO A CA 1
ATOM 1414 C C . PRO A 1 189 ? 2.527 -1.468 1.466 1.00 74.81 189 PRO A C 1
ATOM 1416 O O . PRO A 1 189 ? 2.044 -0.406 1.867 1.00 74.81 189 PRO A O 1
ATOM 1419 N N . PRO A 1 190 ? 1.835 -2.283 0.654 1.00 80.19 190 PRO A N 1
ATOM 1420 C CA . PRO A 1 190 ? 0.482 -1.962 0.245 1.00 80.19 190 PRO A CA 1
ATOM 1421 C C . PRO A 1 190 ? -0.453 -2.093 1.449 1.00 80.19 190 PRO A C 1
ATOM 1423 O O . PRO A 1 190 ? -0.420 -3.093 2.175 1.00 80.19 190 PRO A O 1
ATOM 1426 N N . ILE A 1 191 ? -1.290 -1.074 1.642 1.00 86.94 191 ILE A N 1
ATOM 1427 C CA . ILE A 1 191 ? -2.222 -0.984 2.765 1.00 86.94 191 ILE A CA 1
ATOM 1428 C C . ILE A 1 191 ? -3.648 -1.058 2.234 1.00 86.94 191 ILE A C 1
ATOM 1430 O O . ILE A 1 191 ? -4.073 -0.230 1.426 1.00 86.94 191 ILE A O 1
ATOM 1434 N N . TRP A 1 192 ? -4.398 -2.0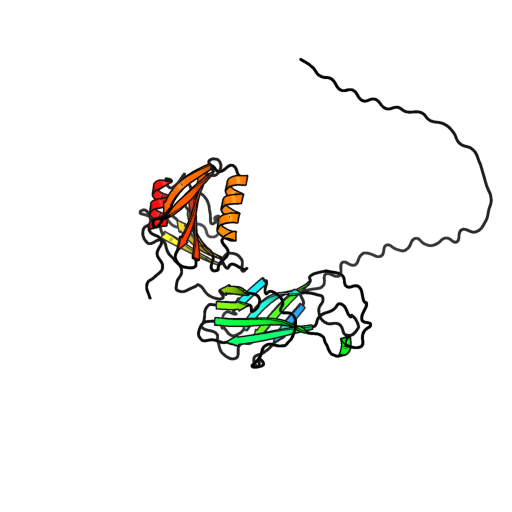40 2.720 1.00 89.94 192 TRP A N 1
ATOM 1435 C CA . TRP A 1 192 ? -5.839 -2.114 2.523 1.00 89.94 192 TRP A CA 1
ATOM 1436 C C . TRP A 1 192 ? -6.575 -1.532 3.714 1.00 89.94 192 TRP A C 1
ATOM 1438 O O . TRP A 1 192 ? -6.196 -1.757 4.860 1.00 89.94 192 TRP A O 1
ATOM 1448 N N . VAL A 1 193 ? -7.632 -0.784 3.421 1.00 92.00 193 VAL A N 1
ATOM 1449 C CA . VAL A 1 193 ? -8.444 -0.077 4.402 1.00 92.00 193 VAL A CA 1
ATOM 1450 C C . VAL A 1 193 ? -9.881 -0.553 4.279 1.00 92.00 193 VAL A C 1
ATOM 1452 O O . VAL A 1 193 ? -10.464 -0.536 3.193 1.00 92.00 193 VAL A O 1
ATOM 1455 N N . GLN A 1 194 ? -10.456 -0.966 5.402 1.00 94.44 194 GLN A N 1
ATOM 1456 C CA . GLN A 1 194 ? -11.882 -1.222 5.554 1.00 94.44 194 GLN A CA 1
ATOM 1457 C C . GLN A 1 194 ? -12.448 -0.232 6.560 1.00 94.44 194 GLN A C 1
ATOM 1459 O O . GLN A 1 194 ? -11.940 -0.118 7.673 1.00 94.44 194 GLN A O 1
ATOM 1464 N N . VAL A 1 195 ? -13.503 0.470 6.159 1.00 95.19 195 VAL A N 1
ATOM 1465 C CA . VAL A 1 195 ? -14.209 1.434 7.004 1.00 95.19 195 VAL A CA 1
ATOM 1466 C C . VAL A 1 195 ? -15.559 0.843 7.369 1.00 95.19 195 VAL A C 1
ATOM 1468 O O . VAL A 1 195 ? -16.324 0.423 6.493 1.00 95.19 195 VAL A O 1
ATOM 1471 N N . PHE A 1 196 ? -15.844 0.841 8.661 1.00 96.06 196 PHE A N 1
ATOM 1472 C CA . PHE A 1 196 ? -17.097 0.420 9.258 1.00 96.06 196 PHE A CA 1
ATOM 1473 C C . PHE A 1 196 ? -17.747 1.626 9.925 1.00 96.06 196 PHE A C 1
ATOM 1475 O O . PHE A 1 196 ? -17.050 2.466 10.491 1.00 96.06 196 PHE A O 1
ATOM 1482 N N . ALA A 1 197 ? -19.068 1.722 9.844 1.00 95.44 197 ALA A N 1
ATOM 1483 C CA . ALA A 1 197 ? -19.814 2.838 10.407 1.00 95.44 197 ALA A CA 1
ATOM 1484 C C . ALA A 1 197 ? -21.239 2.433 10.785 1.00 95.44 197 ALA A C 1
ATOM 1486 O O . ALA A 1 197 ? -21.745 1.393 10.345 1.00 95.44 197 ALA A O 1
ATOM 1487 N N . ILE A 1 198 ? -21.883 3.287 11.580 1.00 90.50 198 ILE A N 1
ATOM 1488 C CA . ILE A 1 198 ? -23.307 3.185 11.897 1.00 90.50 198 ILE A CA 1
ATOM 1489 C C . ILE A 1 198 ? -24.106 3.909 10.806 1.00 90.50 198 ILE A C 1
ATOM 1491 O O . ILE A 1 198 ? -24.123 5.138 10.741 1.00 90.50 198 ILE A O 1
ATOM 1495 N N . GLY A 1 199 ? -24.803 3.140 9.969 1.00 84.31 199 GLY A N 1
ATOM 1496 C CA . GLY A 1 199 ? -25.645 3.670 8.892 1.00 84.31 199 GLY A CA 1
ATOM 1497 C C . GLY A 1 199 ? -24.873 4.197 7.677 1.00 84.31 199 GLY A C 1
ATOM 1498 O O . GLY A 1 199 ? -23.725 3.828 7.430 1.00 84.31 199 GLY A O 1
ATOM 1499 N N . ASP A 1 200 ? -25.539 5.039 6.883 1.00 80.94 200 ASP A N 1
ATOM 1500 C CA . ASP A 1 200 ? -24.972 5.579 5.646 1.00 80.94 200 ASP A CA 1
ATOM 1501 C C . ASP A 1 200 ? -23.965 6.700 5.936 1.00 80.94 200 ASP A C 1
ATOM 1503 O O . ASP A 1 200 ? -24.291 7.718 6.552 1.00 80.94 200 ASP A O 1
ATOM 1507 N N . VAL A 1 201 ? -22.746 6.549 5.419 1.00 82.50 201 VAL A N 1
ATOM 1508 C CA . VAL A 1 201 ? -21.689 7.563 5.508 1.00 82.50 201 VAL A CA 1
ATOM 1509 C C . VAL A 1 201 ? -21.654 8.384 4.224 1.00 82.50 201 VAL A C 1
ATOM 1511 O O . VAL A 1 201 ? -21.651 7.840 3.117 1.00 82.50 201 VAL A O 1
ATOM 1514 N N . ALA A 1 202 ? -21.586 9.711 4.355 1.00 83.00 202 ALA A N 1
ATOM 1515 C CA . ALA A 1 202 ? -21.399 10.586 3.203 1.00 83.00 202 ALA A CA 1
ATOM 1516 C C . ALA A 1 202 ? -20.113 10.211 2.447 1.00 83.00 202 ALA A C 1
ATOM 1518 O O . ALA A 1 202 ? -19.070 9.960 3.049 1.00 83.00 202 ALA A O 1
ATOM 1519 N N . LYS A 1 203 ? -20.175 10.205 1.112 1.00 78.81 203 LYS A N 1
ATOM 1520 C CA . LYS A 1 203 ? -19.050 9.793 0.257 1.00 78.81 203 LYS A CA 1
ATOM 1521 C C . LYS A 1 203 ? -17.751 10.557 0.553 1.00 78.81 203 LYS A C 1
ATOM 1523 O O . LYS A 1 203 ? -16.683 9.966 0.464 1.00 78.81 203 LYS A O 1
ATOM 1528 N N . ASP A 1 204 ? -17.870 11.827 0.932 1.00 84.38 204 ASP A N 1
ATOM 1529 C CA . ASP A 1 204 ? -16.741 12.732 1.175 1.00 84.38 204 ASP A CA 1
ATOM 1530 C C . ASP A 1 204 ? -16.405 12.883 2.672 1.00 84.38 204 ASP A C 1
ATOM 1532 O O . ASP A 1 204 ? -15.621 13.755 3.049 1.00 84.38 204 ASP A O 1
ATOM 1536 N N . ALA A 1 205 ? -17.022 12.080 3.547 1.00 84.12 205 ALA A N 1
ATOM 1537 C CA . ALA A 1 205 ? -16.673 12.076 4.962 1.00 84.12 205 ALA A CA 1
ATOM 1538 C C . ALA A 1 205 ? -15.250 11.525 5.156 1.00 84.12 205 ALA A C 1
ATOM 1540 O O . ALA A 1 205 ? -14.889 10.559 4.471 1.00 84.12 205 ALA A O 1
ATOM 1541 N N . PRO A 1 206 ? -14.468 12.083 6.102 1.00 88.00 206 PRO A N 1
ATOM 1542 C CA . PRO A 1 206 ? -13.193 11.502 6.504 1.00 88.00 206 PRO A CA 1
ATOM 1543 C C . PRO A 1 206 ? -13.337 10.009 6.810 1.00 88.00 206 PRO A C 1
ATOM 1545 O O . PRO A 1 206 ? -14.363 9.583 7.335 1.00 88.00 206 PRO A O 1
ATOM 1548 N N . ASP A 1 207 ? -12.319 9.215 6.480 1.00 90.06 207 ASP A N 1
ATOM 1549 C CA . ASP A 1 207 ? -12.333 7.779 6.784 1.00 90.06 207 ASP A CA 1
ATOM 1550 C C . ASP A 1 207 ? -12.222 7.500 8.287 1.00 90.06 207 ASP A C 1
ATOM 1552 O O . ASP A 1 207 ? -12.709 6.476 8.749 1.00 90.06 207 ASP A O 1
ATOM 1556 N N . GLU A 1 208 ? -11.612 8.415 9.044 1.00 91.50 208 GLU A N 1
ATOM 1557 C CA . GLU A 1 208 ? -11.351 8.299 10.481 1.00 91.50 208 GLU A CA 1
ATOM 1558 C C . GLU A 1 208 ? -12.068 9.393 11.281 1.00 91.50 208 GLU A C 1
ATOM 1560 O O . GLU A 1 208 ? -12.284 10.505 10.792 1.00 91.50 208 GLU A O 1
ATOM 1565 N N . GLY A 1 209 ? -12.369 9.097 12.548 1.00 92.00 209 GLY A N 1
ATOM 1566 C CA . GLY A 1 209 ? -13.005 10.017 13.492 1.00 92.00 209 GLY A CA 1
ATOM 1567 C C . GLY A 1 209 ? -14.311 9.456 14.061 1.00 92.00 209 GLY A C 1
ATOM 1568 O O . GLY A 1 209 ? -14.575 8.262 13.913 1.00 92.00 209 GLY A O 1
ATOM 1569 N N . PRO A 1 210 ? -15.129 10.301 14.714 1.00 93.19 210 PRO A N 1
ATOM 1570 C CA . PRO A 1 210 ? -16.406 9.869 15.266 1.00 93.19 210 PRO A CA 1
ATOM 1571 C C . PRO A 1 210 ? -17.315 9.211 14.216 1.00 93.19 210 PRO A C 1
ATOM 1573 O O . PRO A 1 210 ? -17.357 9.639 13.058 1.00 93.19 210 PRO A O 1
ATOM 1576 N N . GLY A 1 211 ? -18.040 8.175 14.628 1.00 92.94 211 GLY A N 1
ATOM 1577 C CA . GLY A 1 211 ? -18.925 7.353 13.806 1.00 92.94 211 GLY A CA 1
ATOM 1578 C C . GLY A 1 211 ? -18.230 6.283 12.958 1.00 92.94 211 GLY A C 1
ATOM 1579 O O . GLY A 1 211 ? -18.913 5.630 12.168 1.00 92.94 211 GLY A O 1
ATOM 1580 N N . HIS A 1 212 ? -16.909 6.096 13.095 1.00 95.00 212 HIS A N 1
ATOM 1581 C CA . HIS A 1 212 ? -16.128 5.185 12.253 1.00 95.00 212 HIS A CA 1
ATOM 1582 C C . HIS A 1 212 ? -15.222 4.240 13.054 1.00 95.00 212 HIS A C 1
ATOM 1584 O O . HIS A 1 212 ? -14.607 4.620 14.051 1.00 95.00 212 HIS A O 1
ATOM 1590 N N . VAL A 1 213 ? -15.092 3.014 12.544 1.00 96.56 213 VAL A N 1
ATOM 1591 C CA . VAL A 1 213 ? -14.031 2.060 12.875 1.00 96.56 213 VAL A CA 1
ATOM 1592 C C . VAL A 1 213 ? -13.288 1.755 11.596 1.00 96.56 213 VAL A C 1
ATOM 1594 O O . VAL A 1 213 ? -13.903 1.443 10.576 1.00 96.56 213 VAL A O 1
ATOM 1597 N N . VAL A 1 214 ? -11.966 1.816 11.642 1.00 96.12 214 VAL A N 1
ATOM 1598 C CA . VAL A 1 214 ? -11.134 1.618 10.462 1.00 96.12 214 VAL A CA 1
ATOM 1599 C C . VAL A 1 214 ? -10.120 0.522 10.717 1.00 96.12 214 VAL A C 1
ATOM 1601 O O . VAL A 1 214 ? -9.277 0.640 11.606 1.00 96.12 214 VAL A O 1
ATOM 1604 N N . LEU A 1 215 ? -10.195 -0.535 9.913 1.00 95.81 215 LEU A N 1
ATOM 1605 C CA . LEU A 1 215 ? -9.220 -1.616 9.887 1.00 95.81 215 LEU A CA 1
ATOM 1606 C C . LEU A 1 215 ? -8.241 -1.384 8.736 1.00 95.81 215 LEU A C 1
ATOM 1608 O O . LEU A 1 215 ? -8.617 -1.375 7.564 1.00 95.81 215 LEU A O 1
ATOM 1612 N N . PHE A 1 216 ? -6.974 -1.234 9.087 1.00 93.00 216 PHE A N 1
ATOM 1613 C CA . PHE A 1 216 ? -5.839 -1.145 8.184 1.00 93.00 216 PHE A CA 1
ATOM 1614 C C . PHE A 1 216 ? -5.113 -2.484 8.148 1.00 93.00 216 PHE A C 1
ATOM 1616 O O . PHE A 1 216 ? -4.857 -3.086 9.191 1.00 93.00 216 PHE A O 1
ATOM 1623 N N . GLN A 1 217 ? -4.739 -2.924 6.952 1.00 91.38 217 GLN A N 1
ATOM 1624 C CA . GLN A 1 217 ? -3.990 -4.155 6.727 1.00 91.38 217 GLN A CA 1
ATOM 1625 C C . GLN A 1 217 ? -2.798 -3.863 5.827 1.00 91.38 217 GLN A C 1
ATOM 1627 O O . GLN A 1 217 ? -2.962 -3.669 4.622 1.00 91.38 217 GLN A O 1
ATOM 1632 N N . ALA A 1 218 ? -1.604 -3.835 6.407 1.00 87.94 218 ALA A N 1
ATOM 1633 C CA . ALA A 1 218 ? -0.360 -3.744 5.660 1.00 87.94 218 ALA A CA 1
ATOM 1634 C C . ALA A 1 218 ? 0.163 -5.155 5.357 1.00 87.94 218 ALA A C 1
ATOM 1636 O O . ALA A 1 218 ? 0.258 -6.007 6.248 1.00 87.94 218 ALA A O 1
ATOM 1637 N N . PHE A 1 219 ? 0.504 -5.398 4.093 1.00 81.88 219 PHE A N 1
ATOM 1638 C CA . PHE A 1 219 ? 1.046 -6.676 3.634 1.00 81.88 219 PHE A CA 1
ATOM 1639 C C . PHE A 1 219 ? 2.562 -6.568 3.437 1.00 81.88 219 PHE A C 1
ATOM 1641 O O . PHE A 1 219 ? 3.031 -5.686 2.720 1.00 81.88 219 PHE A O 1
ATOM 1648 N N . GLY A 1 220 ? 3.319 -7.484 4.041 1.00 72.75 220 GLY A N 1
ATOM 1649 C CA . GLY A 1 220 ? 4.784 -7.508 3.989 1.00 72.75 220 GLY A CA 1
ATOM 1650 C C . GLY A 1 220 ? 5.429 -7.418 5.374 1.00 72.75 220 GLY A C 1
ATOM 1651 O O . GLY A 1 220 ? 4.755 -7.221 6.383 1.00 72.75 220 GLY A O 1
ATOM 1652 N N . GLU A 1 221 ? 6.753 -7.578 5.424 1.00 56.22 221 GLU A N 1
ATOM 1653 C CA . GLU A 1 221 ? 7.499 -7.704 6.686 1.00 56.22 221 GLU A CA 1
ATOM 1654 C C . GLU A 1 221 ? 7.654 -6.395 7.477 1.00 56.22 221 GLU A C 1
ATOM 1656 O O . GLU A 1 221 ? 8.128 -6.425 8.617 1.00 56.22 221 GLU A O 1
ATOM 1661 N N . SER A 1 222 ? 7.264 -5.239 6.933 1.00 54.50 222 SER A N 1
ATOM 1662 C CA . SER A 1 222 ? 7.571 -3.979 7.599 1.00 54.50 222 SER A CA 1
ATOM 1663 C C . SER A 1 222 ? 6.596 -3.687 8.750 1.00 54.50 222 SER A C 1
ATOM 1665 O O . SER A 1 222 ? 5.436 -3.310 8.586 1.00 54.50 222 SER A O 1
ATOM 1667 N N . ALA A 1 223 ? 7.122 -3.812 9.971 1.00 54.28 223 ALA A N 1
ATOM 1668 C CA . ALA A 1 223 ? 6.570 -3.191 11.179 1.00 54.28 223 ALA A CA 1
ATOM 1669 C C . ALA A 1 223 ? 6.477 -1.651 11.059 1.00 54.28 223 ALA A C 1
ATOM 1671 O O . ALA A 1 223 ? 5.857 -0.988 11.887 1.00 54.28 223 ALA A O 1
ATOM 1672 N N . GLU A 1 224 ? 7.044 -1.080 9.991 1.00 63.72 224 GLU A N 1
ATOM 1673 C CA . GLU A 1 224 ? 7.124 0.353 9.730 1.00 63.72 224 GLU A CA 1
ATOM 1674 C C . GLU A 1 224 ? 5.767 1.053 9.748 1.00 63.72 224 GLU A C 1
ATOM 1676 O O . GLU A 1 224 ? 5.691 2.168 10.258 1.00 63.72 224 GLU A O 1
ATOM 1681 N N . TRP A 1 225 ? 4.687 0.445 9.242 1.00 72.00 225 TRP A N 1
ATOM 1682 C CA . TRP A 1 225 ? 3.388 1.130 9.245 1.00 72.00 225 TRP A CA 1
ATOM 1683 C C . TRP A 1 225 ? 2.818 1.276 10.662 1.00 72.00 225 TRP A C 1
ATOM 1685 O O . TRP A 1 225 ? 2.413 2.372 11.062 1.00 72.00 225 TRP A O 1
ATOM 1695 N N . THR A 1 226 ? 2.831 0.190 11.442 1.00 68.56 226 THR A N 1
ATOM 1696 C CA . THR A 1 226 ? 2.346 0.196 12.828 1.00 68.56 226 THR A CA 1
ATOM 1697 C C . THR A 1 226 ? 3.205 1.102 13.704 1.00 68.56 226 THR A C 1
ATOM 1699 O O . THR A 1 226 ? 2.666 1.886 14.487 1.00 68.56 226 THR A O 1
ATOM 1702 N N . ASP A 1 227 ? 4.525 1.070 13.505 1.00 74.25 227 ASP A N 1
ATOM 1703 C CA . ASP A 1 227 ? 5.477 1.892 14.251 1.00 74.25 227 ASP A CA 1
ATOM 1704 C C . ASP A 1 227 ? 5.331 3.377 13.895 1.00 74.25 227 ASP A C 1
ATOM 1706 O O . ASP A 1 227 ? 5.268 4.221 14.786 1.00 74.25 227 ASP A O 1
ATOM 1710 N N . THR A 1 228 ? 5.172 3.710 12.609 1.00 79.19 228 THR A N 1
ATOM 1711 C CA . THR A 1 228 ? 4.974 5.098 12.155 1.00 79.19 228 THR A CA 1
ATOM 1712 C C . THR A 1 228 ? 3.703 5.702 12.742 1.00 79.19 228 THR A C 1
ATOM 1714 O O . THR A 1 228 ? 3.684 6.875 13.120 1.00 79.19 228 THR A O 1
ATOM 1717 N N . ARG A 1 229 ? 2.612 4.933 12.821 1.00 80.44 229 ARG A N 1
ATOM 1718 C CA . ARG A 1 229 ? 1.351 5.454 13.354 1.00 80.44 229 ARG A CA 1
ATOM 1719 C C . ARG A 1 229 ? 1.388 5.608 14.872 1.00 80.44 229 ARG A C 1
ATOM 1721 O O . ARG A 1 229 ? 0.922 6.627 15.377 1.00 80.44 229 ARG A O 1
ATOM 1728 N N . ALA A 1 230 ? 1.989 4.648 15.574 1.00 79.25 230 ALA A N 1
ATOM 1729 C CA . ALA A 1 230 ? 2.245 4.752 17.007 1.00 79.25 230 ALA A CA 1
ATOM 1730 C C . ALA A 1 230 ? 3.149 5.954 17.337 1.00 79.25 230 ALA A C 1
ATOM 1732 O O . ALA A 1 230 ? 2.875 6.684 18.289 1.00 79.25 230 ALA A O 1
ATOM 1733 N N . GLU A 1 231 ? 4.182 6.211 16.527 1.00 85.44 231 GLU A N 1
ATOM 1734 C CA . GLU A 1 231 ? 5.039 7.393 16.669 1.00 85.44 231 GLU A CA 1
ATOM 1735 C C . GLU A 1 231 ? 4.233 8.682 16.500 1.00 85.44 231 GLU A C 1
ATOM 1737 O O . GLU A 1 231 ? 4.248 9.539 17.378 1.00 85.44 231 GLU A O 1
ATOM 1742 N N . LYS A 1 232 ? 3.435 8.787 15.430 1.00 86.00 232 LYS A N 1
ATOM 1743 C CA . LYS A 1 232 ? 2.571 9.954 15.199 1.00 86.00 232 LYS A CA 1
ATOM 1744 C C . LYS A 1 232 ? 1.556 10.165 16.324 1.00 86.00 232 LYS A C 1
ATOM 1746 O O . LYS A 1 232 ? 1.267 11.308 16.666 1.00 86.00 232 LYS A O 1
ATOM 1751 N N . ALA A 1 233 ? 0.990 9.097 16.889 1.00 85.62 233 ALA A N 1
ATOM 1752 C CA . ALA A 1 233 ? 0.103 9.200 18.047 1.00 85.62 233 ALA A CA 1
ATOM 1753 C C . ALA A 1 233 ? 0.859 9.770 19.260 1.00 85.62 233 ALA A C 1
ATOM 1755 O O . ALA A 1 233 ? 0.381 10.696 19.917 1.00 85.62 233 ALA A O 1
ATOM 1756 N N . ARG A 1 234 ? 2.085 9.296 19.509 1.00 87.56 234 ARG A N 1
ATOM 1757 C CA . ARG A 1 234 ? 2.951 9.815 20.576 1.00 87.56 234 ARG A CA 1
ATOM 1758 C C . ARG A 1 234 ? 3.318 11.284 20.374 1.00 87.56 234 ARG A C 1
ATOM 1760 O O . ARG A 1 234 ? 3.274 12.047 21.334 1.00 87.56 234 ARG A O 1
ATOM 1767 N N . GLU A 1 235 ? 3.635 11.696 19.149 1.00 90.88 235 GLU A N 1
ATOM 1768 C CA . GLU A 1 235 ? 3.916 13.097 18.802 1.00 90.88 235 GLU A CA 1
ATOM 1769 C C . GLU A 1 235 ? 2.722 14.021 19.089 1.00 90.88 235 GLU A C 1
ATOM 1771 O O . GLU A 1 235 ? 2.915 15.177 19.469 1.00 90.88 235 GLU A O 1
ATOM 1776 N N . ARG A 1 236 ? 1.488 13.508 18.976 1.00 91.00 236 ARG A N 1
ATOM 1777 C CA . ARG A 1 236 ? 0.258 14.219 19.373 1.00 91.00 236 ARG A CA 1
ATOM 1778 C C . ARG A 1 236 ? 0.004 14.226 20.884 1.00 91.00 236 ARG A C 1
ATOM 1780 O O . ARG A 1 236 ? -0.923 14.888 21.339 1.00 91.00 236 ARG A O 1
ATOM 1787 N N . GLY A 1 237 ? 0.826 13.532 21.669 1.00 92.44 237 GLY A N 1
ATOM 1788 C CA . GLY A 1 237 ? 0.662 13.407 23.115 1.00 92.44 237 GLY A CA 1
ATOM 1789 C C . GLY A 1 237 ? -0.298 12.295 23.542 1.00 92.44 237 GLY A C 1
ATOM 1790 O O . GLY A 1 237 ? -0.771 12.327 24.678 1.00 92.44 237 GLY A O 1
ATOM 1791 N N . ALA A 1 238 ? -0.583 11.320 22.670 1.00 94.81 238 ALA A N 1
ATOM 1792 C CA . ALA A 1 238 ? -1.370 10.149 23.041 1.00 94.81 238 ALA A CA 1
ATOM 1793 C C . ALA A 1 238 ? -0.681 9.348 24.157 1.00 94.81 238 ALA A C 1
ATOM 1795 O O . ALA A 1 238 ? 0.543 9.175 24.171 1.00 94.81 238 ALA A O 1
ATOM 1796 N N . THR A 1 239 ? -1.477 8.825 25.084 1.00 96.38 239 THR A N 1
ATOM 1797 C CA . THR A 1 239 ? -1.011 7.905 26.125 1.00 96.38 239 THR A CA 1
ATOM 1798 C C . THR A 1 239 ? -1.134 6.466 25.637 1.00 96.38 239 THR A C 1
ATOM 1800 O O . THR A 1 239 ? -1.948 6.177 24.765 1.00 96.38 239 THR A O 1
ATOM 1803 N N . SER A 1 240 ? -0.318 5.556 26.174 1.00 95.69 240 SER A N 1
ATOM 1804 C CA . SER A 1 240 ? -0.453 4.121 25.899 1.00 95.69 240 SER A CA 1
ATOM 1805 C C . SER A 1 240 ? -0.817 3.346 27.160 1.00 95.69 240 SER A C 1
ATOM 1807 O O . SER A 1 240 ? -0.322 3.646 28.249 1.00 95.69 240 SER A O 1
ATOM 1809 N N . SER A 1 241 ? -1.670 2.338 27.001 1.00 96.88 241 SER A N 1
ATOM 1810 C CA . SER A 1 241 ? -1.967 1.319 28.009 1.00 96.88 241 SER A CA 1
ATOM 1811 C C . SER A 1 241 ? -1.755 -0.081 27.419 1.00 96.88 241 SER A C 1
ATOM 1813 O O . SER A 1 241 ? -1.998 -0.287 26.229 1.00 96.88 241 SER A O 1
ATOM 1815 N N . PRO A 1 242 ? -1.270 -1.058 28.205 1.00 97.31 242 PRO A N 1
ATOM 1816 C CA . PRO A 1 242 ? -1.137 -2.429 27.729 1.00 97.31 242 PRO A CA 1
ATOM 1817 C C . PRO A 1 242 ? -2.512 -3.106 27.662 1.00 97.31 242 PRO A C 1
ATOM 1819 O O . PRO A 1 242 ? -3.294 -3.032 28.610 1.00 97.31 242 PRO A O 1
ATOM 1822 N N . VAL A 1 243 ? -2.785 -3.798 26.559 1.00 97.62 243 VAL A N 1
ATOM 1823 C CA . VAL A 1 243 ? -3.971 -4.645 26.352 1.00 97.62 243 VAL A CA 1
ATOM 1824 C C . VAL A 1 243 ? -3.551 -5.978 25.733 1.00 97.62 243 VAL A C 1
ATOM 1826 O O . VAL A 1 243 ? -2.456 -6.088 25.191 1.00 97.62 243 VAL A O 1
ATOM 1829 N N . THR A 1 244 ? -4.393 -7.011 25.804 1.00 97.19 244 THR A N 1
ATOM 1830 C CA . THR A 1 244 ? -4.114 -8.310 25.164 1.00 97.19 244 THR A CA 1
ATOM 1831 C C . THR A 1 244 ? -4.969 -8.487 23.913 1.00 97.19 244 THR A C 1
ATOM 1833 O O . THR A 1 244 ? -6.193 -8.419 23.988 1.00 97.19 244 THR A O 1
ATOM 1836 N N . VAL A 1 245 ? -4.335 -8.772 22.775 1.00 95.31 245 VAL A N 1
ATOM 1837 C CA . VAL A 1 245 ? -5.003 -9.081 21.499 1.00 95.31 245 VAL A CA 1
ATOM 1838 C C . VAL A 1 245 ? -4.440 -10.391 20.977 1.00 95.31 245 VAL A C 1
ATOM 1840 O O . VAL A 1 245 ? -3.227 -10.527 20.835 1.00 95.31 245 VAL A O 1
ATOM 1843 N N . ASN A 1 246 ? -5.304 -11.375 20.716 1.00 90.81 246 ASN A N 1
ATOM 1844 C CA . ASN A 1 246 ? -4.906 -12.702 20.227 1.00 90.81 246 ASN A CA 1
ATOM 1845 C C . ASN A 1 246 ? -3.802 -13.378 21.070 1.00 90.81 246 ASN A C 1
ATOM 1847 O O . ASN A 1 246 ? -2.946 -14.085 20.546 1.00 90.81 246 ASN A O 1
ATOM 1851 N N . GLY A 1 247 ? -3.831 -13.160 22.390 1.00 92.94 247 GLY A N 1
ATOM 1852 C CA . GLY A 1 247 ? -2.877 -13.737 23.344 1.00 92.94 247 GLY A CA 1
ATOM 1853 C C . GLY A 1 247 ? -1.552 -12.981 23.486 1.00 92.94 247 GLY A C 1
ATOM 1854 O O . GLY A 1 247 ? -0.707 -13.408 24.270 1.00 92.94 247 GLY A O 1
ATOM 1855 N N . GLU A 1 248 ? -1.370 -11.862 22.784 1.00 94.00 248 GLU A N 1
ATOM 1856 C CA . GLU A 1 248 ? -0.164 -11.038 22.860 1.00 94.00 248 GLU A CA 1
ATOM 1857 C C . GLU A 1 248 ? -0.457 -9.669 23.478 1.00 94.00 248 GLU A C 1
ATOM 1859 O O . GLU A 1 248 ? -1.468 -9.034 23.169 1.00 94.00 248 GLU A O 1
ATOM 1864 N N . GLU A 1 249 ? 0.449 -9.192 24.333 1.00 96.19 249 GLU A N 1
ATOM 1865 C CA . GLU A 1 249 ? 0.372 -7.841 24.887 1.00 96.19 249 GLU A CA 1
ATOM 1866 C C . GLU A 1 249 ? 0.719 -6.804 23.808 1.00 96.19 249 GLU A C 1
ATOM 1868 O O . GLU A 1 249 ? 1.743 -6.907 23.125 1.00 96.19 249 GLU A O 1
ATOM 1873 N N . ARG A 1 250 ? -0.142 -5.797 23.648 1.00 94.62 250 ARG A N 1
ATOM 1874 C CA . ARG A 1 250 ? -0.027 -4.728 22.654 1.00 94.62 250 ARG A CA 1
ATOM 1875 C C . ARG A 1 250 ? -0.359 -3.373 23.287 1.00 94.62 250 ARG A C 1
ATOM 1877 O O . ARG A 1 250 ? -1.202 -3.312 24.181 1.00 94.62 250 ARG A O 1
ATOM 1884 N N . PRO A 1 251 ? 0.284 -2.277 22.848 1.00 95.31 251 PRO A N 1
ATOM 1885 C CA . PRO A 1 251 ? -0.079 -0.946 23.306 1.00 95.31 251 PRO A CA 1
ATOM 1886 C C . PRO A 1 251 ? -1.370 -0.483 22.620 1.00 95.31 251 PRO A C 1
ATOM 1888 O O . PRO A 1 251 ? -1.429 -0.401 21.392 1.00 95.31 251 PRO A O 1
ATOM 1891 N N . LEU A 1 252 ? -2.373 -0.130 23.418 1.00 96.69 252 LEU A N 1
ATOM 1892 C CA . LEU A 1 252 ? -3.499 0.691 22.992 1.00 96.69 252 LEU A CA 1
ATOM 1893 C C . LEU A 1 252 ? -3.112 2.160 23.172 1.00 96.69 252 LEU A C 1
ATOM 1895 O O . LEU A 1 252 ? -2.853 2.598 24.292 1.00 96.69 252 LEU A O 1
ATOM 1899 N N . TRP A 1 253 ? -3.071 2.918 22.081 1.00 96.88 253 TRP A N 1
ATOM 1900 C CA . TRP A 1 253 ? -2.829 4.359 22.108 1.00 96.88 253 TRP A CA 1
ATOM 1901 C C . TRP A 1 253 ? -4.153 5.112 22.211 1.00 96.88 253 TRP A C 1
ATOM 1903 O O . TRP A 1 253 ? -5.108 4.790 21.510 1.00 96.88 253 TRP A O 1
ATOM 1913 N N . SER A 1 254 ? -4.212 6.109 23.089 1.00 96.88 254 SER A N 1
ATOM 1914 C CA . SER A 1 254 ? -5.388 6.947 23.331 1.00 96.88 254 SER A CA 1
ATOM 1915 C C . SER A 1 254 ? -5.009 8.423 23.248 1.00 96.88 254 SER A C 1
ATOM 1917 O O . SER A 1 254 ? -4.216 8.917 24.052 1.00 96.88 254 SER A O 1
ATOM 1919 N N . ASP A 1 255 ? -5.578 9.140 22.285 1.00 96.38 255 ASP A N 1
ATOM 1920 C CA . ASP A 1 255 ? -5.412 10.585 22.131 1.00 96.38 255 ASP A CA 1
ATOM 1921 C C . ASP A 1 255 ? -6.637 11.308 22.703 1.00 96.38 255 ASP A C 1
ATOM 1923 O O . ASP A 1 255 ? -7.709 11.337 22.103 1.00 96.38 255 ASP A O 1
ATOM 1927 N N . ALA A 1 256 ? -6.479 11.919 23.878 1.00 94.69 256 ALA A N 1
ATOM 1928 C CA . ALA A 1 256 ? -7.574 12.604 24.562 1.00 94.69 256 ALA A CA 1
ATOM 1929 C C . ALA A 1 256 ? -8.086 13.852 23.818 1.00 94.69 256 ALA A C 1
ATOM 1931 O O . ALA A 1 256 ? -9.209 14.284 24.071 1.00 94.69 256 ALA A O 1
ATOM 1932 N N . ALA A 1 257 ? -7.280 14.460 22.939 1.00 94.00 257 ALA A N 1
ATOM 1933 C CA . ALA A 1 257 ? -7.670 15.676 22.230 1.00 94.00 257 ALA A CA 1
ATOM 1934 C C . ALA A 1 257 ? -8.603 15.379 21.049 1.00 94.00 257 ALA A C 1
ATOM 1936 O O . ALA A 1 257 ? -9.550 16.127 20.809 1.00 94.00 257 ALA A O 1
ATOM 1937 N N . SER A 1 258 ? -8.334 14.296 20.317 1.00 94.38 258 SER A N 1
ATOM 1938 C CA . SER A 1 258 ? -9.136 13.853 19.167 1.00 94.38 258 SER A CA 1
ATOM 1939 C C . SER A 1 258 ? -10.170 12.779 19.525 1.00 94.38 258 SER A C 1
ATOM 1941 O O . SER A 1 258 ? -11.113 12.539 18.769 1.00 94.38 258 SER A O 1
ATOM 1943 N N . GLY A 1 259 ? -9.989 12.122 20.670 1.00 96.12 259 GLY A N 1
ATOM 1944 C CA . GLY A 1 259 ? -10.728 10.932 21.058 1.00 96.12 259 GLY A CA 1
ATOM 1945 C C . GLY A 1 259 ? -10.265 9.662 20.342 1.00 96.12 259 GLY A C 1
ATOM 1946 O O . GLY A 1 259 ? -10.898 8.631 20.546 1.00 96.12 259 GLY A O 1
ATOM 1947 N N . GLU A 1 260 ? -9.219 9.708 19.510 1.00 96.38 260 GLU A N 1
ATOM 1948 C CA . GLU A 1 260 ? -8.712 8.553 18.758 1.00 96.38 260 GLU A CA 1
ATOM 1949 C C . GLU A 1 260 ? -8.241 7.434 19.695 1.00 96.38 260 GLU A C 1
ATOM 1951 O O . GLU A 1 260 ? -7.480 7.663 20.642 1.00 96.38 260 GLU A O 1
ATOM 1956 N N . LEU A 1 261 ? -8.669 6.213 19.383 1.00 97.12 261 LEU A N 1
ATOM 1957 C CA . LEU A 1 261 ? -8.176 4.977 19.973 1.00 97.12 261 LEU A CA 1
ATOM 1958 C C . LEU A 1 261 ? -7.499 4.163 18.865 1.00 97.12 261 LEU A C 1
ATOM 1960 O O . LEU A 1 261 ? -8.129 3.875 17.848 1.00 97.12 261 LEU A O 1
ATOM 1964 N N . LEU A 1 262 ? -6.230 3.797 19.046 1.00 96.25 262 LEU A N 1
ATOM 1965 C CA . LEU A 1 262 ? -5.427 3.086 18.049 1.00 96.25 262 LEU A CA 1
ATOM 1966 C C . LEU A 1 262 ? -4.801 1.829 18.649 1.00 96.25 262 LEU A C 1
ATOM 1968 O O . LEU A 1 262 ? -4.021 1.902 19.600 1.00 96.25 262 LEU A O 1
ATOM 1972 N N . LEU A 1 263 ? -5.061 0.688 18.017 1.00 95.19 263 LEU A N 1
ATOM 1973 C CA . LEU A 1 263 ? -4.467 -0.596 18.365 1.00 95.19 263 LEU A CA 1
ATOM 1974 C C . LEU A 1 263 ? -3.783 -1.211 17.147 1.00 95.19 263 LEU A C 1
ATOM 1976 O O . LEU A 1 263 ? -4.355 -1.242 16.063 1.00 95.19 263 LEU A O 1
ATOM 1980 N N . ALA A 1 264 ? -2.564 -1.715 17.320 1.00 93.38 264 ALA A N 1
ATOM 1981 C CA . ALA A 1 264 ? -1.789 -2.334 16.250 1.00 93.38 264 ALA A CA 1
ATOM 1982 C C . ALA A 1 264 ? -1.240 -3.698 16.683 1.00 93.38 264 ALA A C 1
ATOM 1984 O O . ALA A 1 264 ? -0.726 -3.843 17.795 1.00 93.38 264 ALA A O 1
ATOM 1985 N N . TRP A 1 265 ? -1.343 -4.704 15.813 1.00 92.31 265 TRP A N 1
ATOM 1986 C CA . TRP A 1 265 ? -0.905 -6.074 16.099 1.00 92.31 265 TRP A CA 1
ATOM 1987 C C . TRP A 1 265 ? -0.580 -6.847 14.817 1.00 92.31 265 TRP A C 1
ATOM 1989 O O . TRP A 1 265 ? -0.730 -6.333 13.710 1.00 92.31 265 TRP A O 1
ATOM 1999 N N . LYS A 1 266 ? -0.112 -8.091 14.961 1.00 89.94 266 LYS A N 1
ATOM 2000 C CA . LYS A 1 266 ? 0.095 -9.008 13.836 1.00 89.94 266 LYS A CA 1
ATOM 2001 C C . LYS A 1 266 ? -0.963 -10.102 13.825 1.00 89.94 266 LYS A C 1
ATOM 2003 O O . LYS A 1 266 ? -1.312 -10.641 14.872 1.00 89.94 266 LYS A O 1
ATOM 2008 N N . LEU A 1 267 ? -1.439 -10.453 12.635 1.00 89.56 267 LEU A N 1
ATOM 2009 C CA . LEU A 1 267 ? -2.306 -11.608 12.411 1.00 89.56 267 LEU A CA 1
ATOM 2010 C C . LEU A 1 267 ? -1.818 -12.352 11.167 1.00 89.56 267 LEU A C 1
ATOM 2012 O O . LEU A 1 267 ? -1.892 -11.823 10.056 1.00 89.56 267 LEU A O 1
ATOM 2016 N N . ALA A 1 268 ? -1.316 -13.576 11.362 1.00 86.44 268 ALA A N 1
ATOM 2017 C CA . ALA A 1 268 ? -0.526 -14.287 10.354 1.00 86.44 268 ALA A CA 1
ATOM 2018 C C . ALA A 1 268 ? 0.635 -13.399 9.841 1.00 86.44 268 ALA A C 1
ATOM 2020 O O . ALA A 1 268 ? 1.296 -12.737 10.637 1.00 86.44 268 ALA A O 1
ATOM 2021 N N . GLU A 1 269 ? 0.859 -13.344 8.528 1.00 83.06 269 GLU A N 1
ATOM 2022 C CA . GLU A 1 269 ? 1.932 -12.561 7.888 1.00 83.06 269 GLU A CA 1
ATOM 2023 C C . GLU A 1 269 ? 1.553 -11.085 7.629 1.00 83.06 269 GLU A C 1
ATOM 2025 O O . GLU A 1 269 ? 2.091 -10.447 6.723 1.00 83.06 269 GLU A O 1
ATOM 2030 N N . ARG A 1 270 ? 0.573 -10.537 8.363 1.00 86.19 270 ARG A N 1
ATOM 2031 C CA . ARG A 1 270 ? 0.044 -9.179 8.140 1.00 86.19 270 ARG A CA 1
ATOM 2032 C C . ARG A 1 270 ? 0.167 -8.318 9.386 1.00 86.19 270 ARG A C 1
ATOM 2034 O O . ARG A 1 270 ? -0.091 -8.782 10.499 1.00 86.19 270 ARG A O 1
ATOM 2041 N N . SER A 1 271 ? 0.490 -7.048 9.173 1.00 89.94 271 SER A N 1
ATOM 2042 C CA . SER A 1 271 ? 0.424 -6.017 10.207 1.00 89.94 271 SER A CA 1
ATOM 2043 C C . SER A 1 271 ? -0.946 -5.347 10.139 1.00 89.94 271 SER A C 1
ATOM 2045 O O . SER A 1 271 ? -1.332 -4.813 9.099 1.00 89.94 271 SER A O 1
ATOM 2047 N N . LEU A 1 272 ? -1.687 -5.399 11.240 1.00 92.44 272 LEU A N 1
ATOM 2048 C CA . LEU A 1 272 ? -3.023 -4.835 11.367 1.00 92.44 272 LEU A CA 1
ATOM 2049 C C . LEU A 1 272 ? -2.999 -3.580 12.236 1.00 92.44 272 LEU A C 1
ATOM 2051 O O . LEU A 1 272 ? -2.240 -3.492 13.204 1.00 92.44 272 LEU A O 1
ATOM 2055 N N . GLY A 1 273 ? -3.861 -2.624 11.903 1.00 93.56 273 GLY A N 1
ATOM 2056 C CA . GLY A 1 273 ? -4.191 -1.496 12.762 1.00 93.56 273 GLY A CA 1
ATOM 2057 C C . GLY A 1 273 ? -5.689 -1.283 12.809 1.00 93.56 273 GLY A C 1
ATOM 2058 O O . GLY A 1 273 ? -6.331 -1.242 11.768 1.00 93.56 273 GLY A O 1
ATOM 2059 N N . LEU A 1 274 ? -6.233 -1.115 14.002 1.00 96.12 274 LEU A N 1
ATOM 2060 C CA . LEU A 1 274 ? -7.625 -0.767 14.219 1.00 96.12 274 LEU A CA 1
ATOM 2061 C C . LEU A 1 274 ? -7.687 0.614 14.850 1.00 96.12 274 LEU A C 1
ATOM 2063 O O . LEU A 1 274 ? -7.020 0.872 15.855 1.00 96.12 274 LEU A O 1
ATOM 2067 N N . VAL A 1 275 ? -8.481 1.487 14.245 1.00 96.12 275 VAL A N 1
ATOM 2068 C CA . VAL A 1 275 ? -8.748 2.826 14.759 1.00 96.12 275 VAL A CA 1
ATOM 2069 C C . VAL A 1 275 ? -10.225 2.979 15.036 1.00 96.12 275 VAL A C 1
ATOM 2071 O O . VAL A 1 275 ? -11.046 2.691 14.171 1.00 96.12 275 VAL A O 1
ATOM 2074 N N . GLY A 1 276 ? -10.542 3.447 16.236 1.00 96.62 276 GLY A N 1
ATOM 2075 C CA . GLY A 1 276 ? -11.878 3.870 16.636 1.00 96.62 276 GLY A CA 1
ATOM 2076 C C . GLY A 1 276 ? -11.833 5.235 17.314 1.00 96.62 276 GLY A C 1
ATOM 2077 O O . GLY A 1 276 ? -10.785 5.884 17.394 1.00 96.62 276 GLY A O 1
ATOM 2078 N N . ASN A 1 277 ? -12.979 5.674 17.827 1.00 97.00 277 ASN A N 1
ATOM 2079 C CA . ASN A 1 277 ? -13.094 6.922 18.566 1.00 97.00 277 ASN A CA 1
ATOM 2080 C C . ASN A 1 277 ? -13.824 6.701 19.896 1.00 97.00 277 ASN A C 1
ATOM 2082 O O . ASN A 1 277 ? -14.837 6.008 19.961 1.00 97.00 277 ASN A O 1
ATO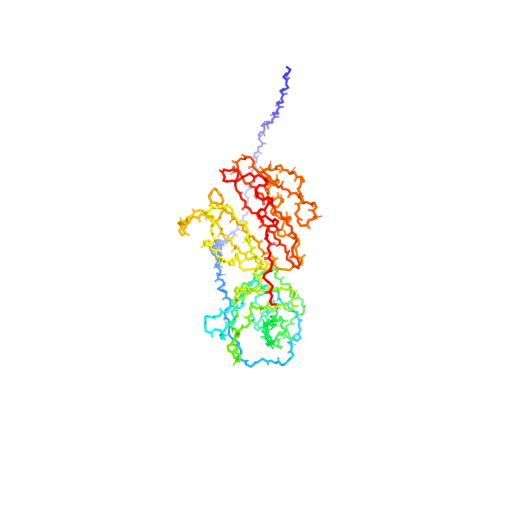M 2086 N N . SER A 1 278 ? -13.322 7.337 20.951 1.00 97.38 278 SER A N 1
ATOM 2087 C CA . SER A 1 278 ? -13.871 7.259 22.309 1.00 97.38 278 SER A CA 1
ATOM 2088 C C . SER A 1 278 ? -15.257 7.895 22.468 1.00 97.38 278 SER A C 1
ATOM 2090 O O . SER A 1 278 ? -15.905 7.689 23.493 1.00 97.38 278 SER A O 1
ATOM 2092 N N . ALA A 1 279 ? -15.734 8.644 21.469 1.00 96.06 279 ALA A N 1
ATOM 2093 C CA . ALA A 1 279 ? -17.122 9.092 21.399 1.00 96.06 279 ALA A CA 1
ATOM 2094 C C . ALA A 1 279 ? -18.109 7.956 21.068 1.00 96.06 279 ALA A C 1
ATOM 2096 O O . ALA A 1 279 ? -19.278 8.065 21.435 1.00 96.06 279 ALA A O 1
ATOM 2097 N N . ASP A 1 280 ? -17.651 6.893 20.396 1.00 95.62 280 ASP A N 1
ATOM 2098 C CA . ASP A 1 280 ? -18.510 5.821 19.873 1.00 95.62 280 ASP A CA 1
ATOM 2099 C C . ASP A 1 280 ? -18.270 4.464 20.540 1.00 95.62 280 ASP A C 1
ATOM 2101 O O . ASP A 1 280 ? -19.171 3.630 20.556 1.00 95.62 280 ASP A O 1
ATOM 2105 N N . MET A 1 281 ? -17.068 4.236 21.076 1.00 95.81 281 MET A N 1
ATOM 2106 C CA . MET A 1 281 ? -16.725 3.013 21.800 1.00 95.81 281 MET A CA 1
ATOM 2107 C C . MET A 1 281 ? -15.679 3.235 22.878 1.00 95.81 281 MET A C 1
ATOM 2109 O O . MET A 1 281 ? -14.816 4.106 22.804 1.00 95.81 281 MET A O 1
ATOM 2113 N N . THR A 1 282 ? -15.740 2.385 23.885 1.00 97.06 282 THR A N 1
ATOM 2114 C CA . THR A 1 282 ? -14.742 2.264 24.934 1.00 97.06 282 THR A CA 1
ATOM 2115 C C . THR A 1 282 ? -13.469 1.580 24.428 1.00 97.06 282 THR A C 1
ATOM 2117 O O . THR A 1 282 ? -13.437 0.935 23.379 1.00 97.06 282 THR A O 1
ATOM 2120 N N . ALA A 1 283 ? -12.395 1.705 25.211 1.00 97.25 283 ALA A N 1
ATOM 2121 C CA . ALA A 1 283 ? -11.154 0.970 24.982 1.00 97.25 283 ALA A CA 1
ATOM 2122 C C . ALA A 1 283 ? -11.373 -0.553 24.959 1.00 97.25 283 ALA A C 1
ATOM 2124 O O . ALA A 1 283 ? -10.812 -1.228 24.100 1.00 97.25 283 ALA A O 1
ATOM 2125 N N . ASP A 1 284 ? -12.201 -1.070 25.872 1.00 97.50 284 ASP A N 1
ATOM 2126 C CA . ASP A 1 284 ? -12.491 -2.503 25.976 1.00 97.50 284 ASP A CA 1
ATOM 2127 C C . ASP A 1 284 ? -13.271 -2.995 24.747 1.00 97.50 284 ASP A C 1
ATOM 2129 O O . ASP A 1 284 ? -12.888 -3.993 24.145 1.00 97.50 284 ASP A O 1
ATOM 2133 N N . GLU A 1 285 ? -14.273 -2.239 24.286 1.00 97.44 285 GLU A N 1
ATOM 2134 C CA . GLU A 1 285 ? -15.006 -2.561 23.052 1.00 97.44 285 GLU A CA 1
ATOM 2135 C C . GLU A 1 285 ? -14.088 -2.570 21.819 1.00 97.44 285 GLU A C 1
ATOM 2137 O O . GLU A 1 285 ? -14.205 -3.457 20.976 1.00 97.44 285 GLU A O 1
ATOM 2142 N N . LEU A 1 286 ? -13.131 -1.638 21.708 1.00 97.62 286 LEU A N 1
ATOM 2143 C CA . LEU A 1 286 ? -12.155 -1.666 20.611 1.00 97.62 286 LEU A CA 1
ATOM 2144 C C . LEU A 1 286 ? -11.260 -2.917 20.676 1.00 97.62 286 LEU A C 1
ATOM 2146 O O . LEU A 1 286 ? -10.911 -3.483 19.637 1.00 97.62 286 LEU A O 1
ATOM 2150 N N . VAL A 1 287 ? -10.876 -3.349 21.881 1.00 98.06 287 VAL A N 1
ATOM 2151 C CA . VAL A 1 287 ? -10.094 -4.578 22.081 1.00 98.06 287 VAL A CA 1
ATOM 2152 C C . VAL A 1 287 ? -10.911 -5.806 21.685 1.00 98.06 287 VAL A C 1
ATOM 2154 O O . VAL A 1 287 ? -10.382 -6.653 20.964 1.00 98.06 287 VAL A O 1
ATOM 2157 N N . ASP A 1 288 ? -12.183 -5.881 22.073 1.00 97.69 288 ASP A N 1
ATOM 2158 C CA . ASP A 1 288 ? -13.088 -6.969 21.683 1.00 97.69 288 ASP A CA 1
ATOM 2159 C C . ASP A 1 288 ? -13.241 -7.036 20.153 1.00 97.69 288 ASP A C 1
ATOM 2161 O O . ASP A 1 288 ? -13.073 -8.096 19.541 1.00 97.69 288 ASP A O 1
ATOM 2165 N N . VAL A 1 289 ? -13.431 -5.881 19.503 1.00 97.75 289 VAL A N 1
ATOM 2166 C CA . VAL A 1 289 ? -13.473 -5.770 18.037 1.00 97.75 289 VAL A CA 1
ATOM 2167 C C . VAL A 1 289 ? -12.168 -6.270 17.410 1.00 97.75 289 VAL A C 1
ATOM 2169 O O . VAL A 1 289 ? -12.209 -7.047 16.454 1.00 97.75 289 VAL A O 1
ATOM 2172 N N . ALA A 1 290 ? -11.007 -5.881 17.945 1.00 97.44 290 ALA A N 1
ATOM 2173 C CA . ALA A 1 290 ? -9.707 -6.326 17.443 1.00 97.44 290 ALA A CA 1
ATOM 2174 C C . ALA A 1 290 ? -9.490 -7.840 17.599 1.00 97.44 290 ALA A C 1
ATOM 2176 O O . ALA A 1 290 ? -8.936 -8.477 16.701 1.00 97.44 290 ALA A O 1
ATOM 2177 N N . GLN A 1 291 ? -9.946 -8.425 18.709 1.00 97.31 291 GLN A N 1
ATOM 2178 C CA . GLN A 1 291 ? -9.896 -9.871 18.951 1.00 97.31 291 GLN A CA 1
ATOM 2179 C C . GLN A 1 291 ? -10.823 -10.655 18.014 1.00 97.31 291 GLN A C 1
ATOM 2181 O O . GLN A 1 291 ? -10.541 -11.810 17.698 1.00 97.31 291 GLN A O 1
ATOM 2186 N N . SER A 1 292 ? -11.898 -10.031 17.527 1.00 97.06 292 SER A N 1
ATOM 2187 C CA . SER A 1 292 ? -12.795 -10.647 16.547 1.00 97.06 292 SER A CA 1
ATOM 2188 C C . SER A 1 292 ? -12.196 -10.719 15.133 1.00 97.06 292 SER A C 1
ATOM 2190 O O . SER A 1 292 ? -12.708 -11.440 14.277 1.00 97.06 292 SER A O 1
ATOM 2192 N N . VAL A 1 293 ? -11.120 -9.977 14.843 1.00 97.06 293 VAL A N 1
ATOM 2193 C CA . VAL A 1 293 ? -10.576 -9.917 13.482 1.00 97.06 293 VAL A CA 1
ATOM 2194 C C . VAL A 1 293 ? -10.037 -11.279 13.053 1.00 97.06 293 VAL A C 1
ATOM 2196 O O . VAL A 1 293 ? -9.112 -11.824 13.657 1.00 97.06 293 VAL A O 1
ATOM 2199 N N . ALA A 1 294 ? -10.572 -11.799 11.949 1.00 94.81 294 ALA A N 1
ATOM 2200 C CA . ALA A 1 294 ? -10.231 -13.113 11.424 1.00 94.81 294 ALA A CA 1
ATOM 2201 C C . ALA A 1 294 ? -9.890 -13.065 9.933 1.00 94.81 294 ALA A C 1
ATOM 2203 O O . ALA A 1 294 ? -10.401 -12.243 9.173 1.00 94.81 294 ALA A O 1
ATOM 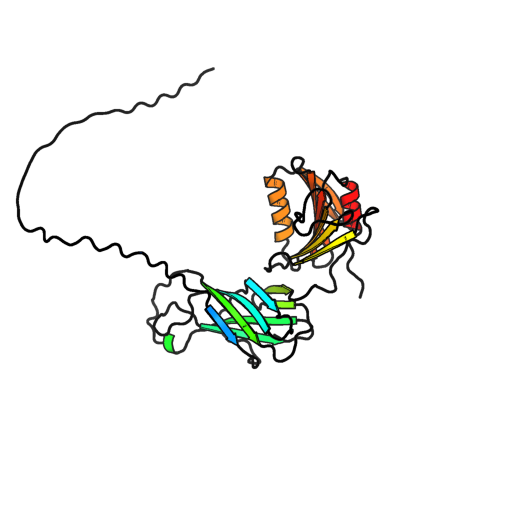2204 N N . VAL A 1 295 ? -9.034 -13.991 9.501 1.00 90.75 295 VAL A N 1
ATOM 2205 C CA . VAL A 1 295 ? -8.760 -14.238 8.080 1.00 90.75 295 VAL A CA 1
ATOM 2206 C C . VAL A 1 295 ? -9.767 -15.275 7.572 1.00 90.75 295 VAL A C 1
ATOM 2208 O O . VAL A 1 295 ? -9.914 -16.311 8.226 1.00 90.75 295 VAL A O 1
ATOM 2211 N N . PRO A 1 296 ? -10.441 -15.054 6.428 1.00 83.75 296 PRO A N 1
ATOM 2212 C CA . PRO A 1 296 ? -11.332 -16.050 5.844 1.00 83.75 296 PRO A CA 1
ATOM 2213 C C . PRO A 1 296 ? -10.616 -17.393 5.639 1.00 83.75 296 PRO A C 1
ATOM 2215 O O . PRO A 1 296 ? -9.535 -17.445 5.046 1.00 83.75 296 PRO A O 1
ATOM 2218 N N . VAL A 1 297 ? -11.217 -18.484 6.125 1.00 73.81 297 VAL A N 1
ATOM 2219 C CA . VAL A 1 297 ? -10.729 -19.848 5.870 1.00 73.81 297 VAL A CA 1
ATOM 2220 C C . VAL A 1 297 ? -11.094 -20.214 4.429 1.00 73.81 297 VAL A C 1
ATOM 2222 O O . VAL A 1 297 ? -12.261 -20.105 4.054 1.00 73.81 297 VAL A O 1
ATOM 2225 N N . ARG A 1 298 ? -10.099 -20.600 3.623 1.00 58.88 298 ARG A N 1
ATOM 2226 C CA . ARG A 1 298 ? -10.299 -21.078 2.245 1.00 58.88 298 ARG A CA 1
ATOM 2227 C C . ARG A 1 298 ? -10.700 -22.547 2.204 1.00 58.88 298 ARG A C 1
ATOM 2229 O O . ARG A 1 298 ? -10.163 -23.317 3.032 1.00 58.88 298 ARG A O 1
#

Mean predicted aligned error: 11.86 Å

Solvent-accessible surface area (backbone atoms only — not comparable to full-atom values): 17954 Å² total; per-residue (Å²): 142,86,86,86,84,88,85,88,84,86,88,85,85,88,81,90,85,90,80,90,88,79,88,83,82,76,83,72,71,75,78,71,78,75,70,76,72,76,73,79,75,69,63,50,72,48,75,46,65,53,81,56,67,97,60,75,76,80,62,51,75,47,60,69,50,35,60,43,53,39,95,80,28,36,34,41,37,36,30,30,66,40,54,41,71,63,42,74,92,41,83,62,34,36,34,74,49,74,34,58,48,83,55,91,49,36,33,42,37,43,39,23,45,37,85,51,74,71,45,68,79,48,75,94,80,73,90,62,80,96,55,77,33,54,35,37,39,38,36,36,43,83,56,67,59,87,42,33,39,35,37,32,80,81,74,42,50,37,60,58,42,83,66,95,63,57,64,41,72,75,50,69,65,91,68,53,42,81,78,46,74,48,69,50,82,73,32,75,62,30,32,40,37,37,32,27,25,66,67,87,74,63,91,84,54,73,74,72,48,79,66,26,36,31,42,37,39,33,49,56,91,67,63,58,63,56,49,52,51,54,49,53,41,46,77,74,66,27,48,73,46,84,44,73,48,89,90,38,85,32,59,38,34,40,29,84,90,80,30,40,33,40,38,50,52,73,60,87,79,28,40,34,36,41,38,39,19,57,87,73,42,52,73,65,57,52,44,53,32,58,55,34,48,42,62,68,85,129

pLDDT: mean 82.58, std 18.69, range [32.66, 98.06]

Secondary structure (DSSP, 8-state):
-------------------------------------------EEEEE-S---SSPPSSEEE-EEEEEE-TTS-EEEEEEEESEEP-TT-TTEEEEEEEEEE-SSEEEEEEEEE--GGGTTS-TT-------EEEEEEEE-SS-----EEEETTS-EEESS--TT--EES---TTEEEEEEEE-SS-SSPEEEEEEEESPPPTTS-SSSTTEEEEEEEESS-THHHHHHHHHHHHTT-EEEEEEETTEEEEEEE-TTT-EEEEEEEETTEEEEEEEETTT--HHHHHHHHHTEEPPP-

Nearest PDB structures (foldseek):
  3a7u-assembly1_A  TM=3.807E-01  e=1.101E+00  Bos taurus
  2e5a-assembly1_A  TM=3.857E-01  e=1.773E+00  Bos taurus
  3wa1-assembly1_A  TM=2.460E-01  e=9.388E-01  Lysinibacillus sphaericus
  5foz-assembly1_B  TM=2.710E-01  e=4.365E+00  Lysinibacillus sphaericus

Radius of gyration: 29.08 Å; Cα contacts (8 Å, |Δi|>4): 559; chains: 1; bounding box: 68×82×69 Å

Sequence (298 aa):
MRIIVQFALGALAAAAITALAGCAYTQATPPVDAATAITIRLPLTQAFGPDYPAVAPDGRPVRIDRAELSHDQRTLTVQFVGGEGYLASDACSSDYVPWLAARADELDVAVVAVRHEQQATLPPNTSCRLVGFSHTFHLALPNPFAGTRVNDVTGGIFFVFGPQDLATIVDLPDGWSQVRTFQQEPGPPPIWVQVFAIGDVAKDAPDEGPGHVVLFQAFGESAEWTDTRAEKARERGATSSPVTVNGEERPLWSDAASGELLLAWKLAERSLGLVGNSADMTADELVDVAQSVAVPVR